Protein AF-0000000078315414 (afdb_homodimer)

pLDDT: mean 77.55, std 22.09, range [19.94, 96.12]

Solvent-accessible surface area (backbone atoms only — not comparable to full-atom values): 13544 Å² total; per-residue (Å²): 131,84,78,78,73,74,76,72,71,81,70,78,70,89,57,66,69,41,82,43,62,16,74,54,81,58,50,55,32,60,38,36,60,68,58,49,52,53,41,14,67,74,49,83,64,40,46,60,40,57,66,56,49,48,53,31,51,49,52,40,68,58,24,47,45,69,55,51,71,66,55,32,43,50,53,50,33,53,52,40,51,41,38,55,73,57,48,91,44,70,63,56,52,52,50,51,47,53,34,51,53,51,23,36,44,70,70,63,68,42,75,69,84,59,55,65,53,130,128,85,76,79,74,75,79,72,71,80,68,78,69,90,58,67,68,40,82,43,64,16,75,54,78,58,51,54,30,59,38,38,62,68,57,48,53,52,42,13,67,74,48,82,65,39,47,63,42,56,67,57,50,48,51,31,50,50,51,40,67,58,24,47,46,69,56,50,71,65,55,32,43,50,53,50,33,52,52,42,51,41,38,54,73,56,50,91,43,71,64,55,52,52,50,51,48,54,32,51,52,51,24,36,44,71,70,65,67,39,76,66,84,57,56,66,52,131

Structure (mmCIF, N/CA/C/O backbone):
data_AF-0000000078315414-model_v1
#
loop_
_entity.id
_entity.type
_entity.pdbx_description
1 polymer 'DUF1677 domain-containing protein'
#
loop_
_atom_site.group_PDB
_atom_site.id
_atom_site.type_symbol
_atom_site.label_atom_id
_atom_site.label_alt_id
_atom_site.label_comp_id
_atom_site.label_asym_id
_atom_site.label_entity_id
_atom_site.label_seq_id
_atom_site.pdbx_PDB_ins_code
_atom_site.Cartn_x
_atom_site.Cartn_y
_atom_site.Cartn_z
_atom_site.occupancy
_atom_site.B_iso_or_equiv
_atom_site.auth_seq_id
_atom_site.auth_comp_id
_atom_site.auth_asym_id
_atom_site.auth_atom_id
_atom_site.pdbx_PDB_model_num
ATOM 1 N N . MET A 1 1 ? -0.125 -9.812 39.75 1 21.02 1 MET A N 1
ATOM 2 C CA . MET A 1 1 ? -1.202 -8.891 39.406 1 21.02 1 MET A CA 1
ATOM 3 C C . MET A 1 1 ? -0.642 -7.582 38.844 1 21.02 1 MET A C 1
ATOM 5 O O . MET A 1 1 ? -0.929 -6.504 39.375 1 21.02 1 MET A O 1
ATOM 9 N N . THR A 1 2 ? 0.55 -7.672 38.312 1 25.2 2 THR A N 1
ATOM 10 C CA . THR A 1 2 ? 1.328 -6.5 37.938 1 25.2 2 THR A CA 1
ATOM 11 C C . THR A 1 2 ? 0.599 -5.695 36.875 1 25.2 2 THR A C 1
ATOM 13 O O . THR A 1 2 ? 0.122 -6.254 35.875 1 25.2 2 THR A O 1
ATOM 16 N N . ASP A 1 3 ? -0.078 -4.551 37.25 1 20.98 3 ASP A N 1
ATOM 17 C CA . ASP A 1 3 ? -0.943 -3.539 36.656 1 20.98 3 ASP A CA 1
ATOM 18 C C . ASP A 1 3 ? -0.261 -2.871 35.438 1 20.98 3 ASP A C 1
ATOM 20 O O . ASP A 1 3 ? 0.758 -2.195 35.625 1 20.98 3 ASP A O 1
ATOM 24 N N . THR A 1 4 ? 0.055 -3.502 34.438 1 23.25 4 THR A N 1
ATOM 25 C CA . THR A 1 4 ? 0.697 -2.98 33.219 1 23.25 4 THR A CA 1
ATOM 26 C C . THR A 1 4 ? -0.047 -1.753 32.688 1 23.25 4 THR A C 1
ATOM 28 O O . THR A 1 4 ? -1.213 -1.847 32.312 1 23.25 4 THR A O 1
ATOM 31 N N . THR A 1 5 ? 0.142 -0.568 33.25 1 21.06 5 THR A N 1
ATOM 32 C CA . THR A 1 5 ? -0.412 0.772 33.094 1 21.06 5 THR A CA 1
ATOM 33 C C . THR A 1 5 ? -0.298 1.235 31.641 1 21.06 5 THR A C 1
ATOM 35 O O . THR A 1 5 ? 0.791 1.228 31.062 1 21.06 5 THR A O 1
ATOM 38 N N . MET A 1 6 ? -1.126 0.894 30.781 1 23.45 6 MET A N 1
ATOM 39 C CA . MET A 1 6 ? -1.324 1.4 29.438 1 23.45 6 MET A CA 1
ATOM 40 C C . MET A 1 6 ? -1.186 2.92 29.391 1 23.45 6 MET A C 1
ATOM 42 O O . MET A 1 6 ? -1.915 3.631 30.094 1 23.45 6 MET A O 1
ATOM 46 N N . LYS A 1 7 ? 0.052 3.447 29.375 1 29.06 7 LYS A N 1
ATOM 47 C CA . LYS A 1 7 ? 0.255 4.887 29.5 1 29.06 7 LYS A CA 1
ATOM 48 C C . LYS A 1 7 ? -0.696 5.652 28.578 1 29.06 7 LYS A C 1
ATOM 50 O O . LYS A 1 7 ? -0.877 5.289 27.422 1 29.06 7 LYS A O 1
ATOM 55 N N . GLU A 1 8 ? -1.755 6.348 29.016 1 29.22 8 GLU A N 1
ATOM 56 C CA . GLU A 1 8 ? -2.691 7.309 28.438 1 29.22 8 GLU A CA 1
ATOM 57 C C . GLU A 1 8 ? -1.979 8.273 27.484 1 29.22 8 GLU A C 1
ATOM 59 O O . GLU A 1 8 ? -0.957 8.859 27.844 1 29.22 8 GLU A O 1
ATOM 64 N N . ALA A 1 9 ? -1.872 7.992 26.188 1 35.62 9 ALA A N 1
ATOM 65 C CA . ALA A 1 9 ? -1.275 9.016 25.328 1 35.62 9 ALA A CA 1
ATOM 66 C C . ALA A 1 9 ? -1.619 10.414 25.828 1 35.62 9 ALA A C 1
ATOM 68 O O . ALA A 1 9 ? -2.674 10.625 26.422 1 35.62 9 ALA A O 1
ATOM 69 N N . PRO A 1 10 ? -0.658 11.336 26.047 1 35.56 10 PRO A N 1
ATOM 70 C CA . PRO A 1 10 ? -0.978 12.648 26.625 1 35.56 10 PRO A CA 1
ATOM 71 C C . PRO A 1 10 ? -2.26 13.25 26.047 1 35.56 10 PRO A C 1
ATOM 73 O O . PRO A 1 10 ? -2.57 13.039 24.875 1 35.56 10 PRO A O 1
ATOM 76 N N . ALA A 1 11 ? -3.32 13.461 26.766 1 39.97 11 ALA A N 1
ATOM 77 C CA . ALA A 1 11 ? -4.555 14.211 26.562 1 39.97 11 ALA A CA 1
ATOM 78 C C . ALA A 1 11 ? -4.332 15.383 25.609 1 39.97 11 ALA A C 1
ATOM 80 O O . ALA A 1 11 ? -3.299 16.047 25.672 1 39.97 11 ALA A O 1
ATOM 81 N N . PRO A 1 12 ? -4.809 15.344 24.234 1 42.28 12 PRO A N 1
ATOM 82 C CA . PRO A 1 12 ? -4.691 16.625 23.531 1 42.28 12 PRO A CA 1
ATOM 83 C C . PRO A 1 12 ? -4.758 17.812 24.484 1 42.28 12 PRO A C 1
ATOM 85 O O . PRO A 1 12 ? -5.516 17.797 25.469 1 42.28 12 PRO A O 1
ATOM 88 N N . GLN A 1 13 ? -3.809 18.438 24.844 1 44.53 13 GLN A N 1
ATOM 89 C CA . GLN A 1 13 ? -3.961 19.75 25.469 1 44.53 13 GLN A CA 1
ATOM 90 C C . GLN A 1 13 ? -5.188 20.469 24.938 1 44.53 13 GLN A C 1
ATOM 92 O O . GLN A 1 13 ? -5.637 20.203 23.812 1 44.53 13 GLN A O 1
ATOM 97 N N . SER A 1 14 ? -6.188 20.922 25.734 1 52.69 14 SER A N 1
ATOM 98 C CA . SER A 1 14 ? -7.461 21.641 25.656 1 52.69 14 SER A CA 1
ATOM 99 C C . SER A 1 14 ? -7.465 22.656 24.531 1 52.69 14 SER A C 1
ATOM 101 O O . SER A 1 14 ? -8.25 23.609 24.547 1 52.69 14 SER A O 1
ATOM 103 N N . GLY A 1 15 ? -6.242 22.656 23.734 1 59.91 15 GLY A N 1
ATOM 104 C CA . GLY A 1 15 ? -6.305 23.812 22.859 1 59.91 15 GLY A CA 1
ATOM 105 C C . GLY A 1 15 ? -7.391 23.703 21.797 1 59.91 15 GLY A C 1
ATOM 106 O O . GLY A 1 15 ? -8.047 22.656 21.688 1 59.91 15 GLY A O 1
ATOM 107 N N . GLU A 1 16 ? -7.695 24.781 21.125 1 78.31 16 GLU A N 1
ATOM 108 C CA . GLU A 1 16 ? -8.672 24.953 20.062 1 78.31 16 GLU A CA 1
ATOM 109 C C . GLU A 1 16 ? -8.477 23.922 18.953 1 78.31 16 GLU A C 1
ATOM 111 O O . GLU A 1 16 ? -7.359 23.688 18.5 1 78.31 16 GLU A O 1
ATOM 116 N N . VAL A 1 17 ? -9.359 23.062 18.812 1 84.25 17 VAL A N 1
ATOM 117 C CA . VAL A 1 17 ? -9.352 22.016 17.781 1 84.25 17 VAL A CA 1
ATOM 118 C C . VAL A 1 17 ? -9.828 22.594 16.453 1 84.25 17 VAL A C 1
ATOM 120 O O . VAL A 1 17 ? -10.766 23.406 16.422 1 84.25 17 VAL A O 1
ATOM 123 N N . LYS A 1 18 ? -9 22.391 15.445 1 90.31 18 LYS A N 1
ATOM 124 C CA . LYS A 1 18 ? -9.344 22.797 14.078 1 90.31 18 LYS A CA 1
ATOM 125 C C . LYS A 1 18 ? -9.57 21.578 13.188 1 90.31 18 LYS A C 1
ATOM 127 O O . LYS A 1 18 ? -8.961 20.531 13.391 1 90.31 18 LYS A O 1
ATOM 132 N N . SER A 1 19 ? -10.562 21.797 12.273 1 91.69 19 SER A N 1
ATOM 133 C CA . SER A 1 19 ? -10.766 20.812 11.227 1 91.69 19 SER A CA 1
ATOM 134 C C . SER A 1 19 ? -9.891 21.094 10.008 1 91.69 19 SER A C 1
ATOM 136 O O . SER A 1 19 ? -10.023 22.141 9.375 1 91.69 19 SER A O 1
ATOM 138 N N . VAL A 1 20 ? -8.992 20.172 9.797 1 93.69 20 VAL A N 1
ATOM 139 C CA . VAL A 1 20 ? -8.039 20.438 8.727 1 93.69 20 VAL A CA 1
ATOM 140 C C . VAL A 1 20 ? -8.031 19.266 7.746 1 93.69 20 VAL A C 1
ATOM 142 O O . VAL A 1 20 ? -8.156 18.109 8.156 1 93.69 20 VAL A O 1
ATOM 145 N N . LYS A 1 21 ? -7.914 19.594 6.418 1 93.12 21 LYS A N 1
ATOM 146 C CA . LYS A 1 21 ? -7.902 18.609 5.344 1 93.12 21 LYS A CA 1
ATOM 147 C C . LYS A 1 21 ? -6.473 18.219 4.973 1 93.12 21 LYS A C 1
ATOM 149 O O . LYS A 1 21 ? -5.617 19.078 4.781 1 93.12 21 LYS A O 1
ATOM 154 N N . CYS A 1 22 ? -6.266 16.984 4.949 1 93.81 22 CYS A N 1
ATOM 155 C CA . CYS A 1 22 ? -4.957 16.453 4.582 1 93.81 22 CYS A CA 1
ATOM 156 C C . CYS A 1 22 ? -4.566 16.875 3.174 1 93.81 22 CYS A C 1
ATOM 158 O O . CYS A 1 22 ? -5.375 16.781 2.246 1 93.81 22 CYS A O 1
ATOM 160 N N . GLU A 1 23 ? -3.389 17.375 3.045 1 94.56 23 GLU A N 1
ATOM 161 C CA . GLU A 1 23 ? -2.93 17.844 1.743 1 94.56 23 GLU A CA 1
ATOM 162 C C . GLU A 1 23 ? -2.445 16.688 0.874 1 94.56 23 GLU A C 1
ATOM 164 O O . GLU A 1 23 ? -2.086 16.891 -0.288 1 94.56 23 GLU A O 1
ATOM 169 N N . CYS A 1 24 ? -2.531 15.438 1.319 1 92.12 24 CYS A N 1
ATOM 170 C CA . CYS A 1 24 ? -2.162 14.242 0.565 1 92.12 24 CYS A CA 1
ATOM 171 C C . CYS A 1 24 ? -3.396 13.438 0.182 1 92.12 24 CYS A C 1
ATOM 173 O O . CYS A 1 24 ? -3.727 13.32 -1 1 92.12 24 CYS A O 1
ATOM 175 N N . CYS A 1 25 ? -4.145 12.945 1.132 1 86.75 25 CYS A N 1
ATOM 176 C CA . CYS A 1 25 ? -5.234 12.023 0.847 1 86.75 25 CYS A CA 1
ATOM 177 C C . CYS A 1 25 ? -6.582 12.742 0.889 1 86.75 25 CYS A C 1
ATOM 179 O O . CYS A 1 25 ? -7.605 12.172 0.511 1 86.75 25 CYS A O 1
ATOM 181 N N . LYS A 1 26 ? -6.641 13.961 1.401 1 88.19 26 LYS A N 1
ATOM 182 C CA . LYS A 1 26 ? -7.805 14.844 1.393 1 88.19 26 LYS A CA 1
ATOM 183 C C . LYS A 1 26 ? -8.789 14.469 2.496 1 88.19 26 LYS A C 1
ATOM 185 O O . LYS A 1 26 ? -9.898 15.008 2.555 1 88.19 26 LYS A O 1
ATOM 190 N N . LEU A 1 27 ? -8.367 13.617 3.375 1 84.44 27 LEU A N 1
ATOM 191 C CA . LEU A 1 27 ? -9.188 13.336 4.543 1 84.44 27 LEU A CA 1
ATOM 192 C C . LEU A 1 27 ? -9.141 14.492 5.535 1 84.44 27 LEU A C 1
ATOM 194 O O . LEU A 1 27 ? -8.125 15.18 5.645 1 84.44 27 LEU A O 1
ATOM 198 N N . THR A 1 28 ? -10.227 14.625 6.266 1 87.19 28 THR A N 1
ATOM 199 C CA . THR A 1 28 ? -10.297 15.711 7.242 1 87.19 28 THR A CA 1
ATOM 200 C C . THR A 1 28 ? -10.094 15.18 8.656 1 87.19 28 THR A C 1
ATOM 202 O O . THR A 1 28 ? -10.617 14.117 9.008 1 87.19 28 THR A O 1
ATOM 205 N N . GLU A 1 29 ? -9.312 15.977 9.445 1 86.44 29 GLU A N 1
ATOM 206 C CA . GLU A 1 29 ? -9.062 15.625 10.844 1 86.44 29 GLU A CA 1
ATOM 207 C C . GLU A 1 29 ? -9.227 16.828 11.758 1 86.44 29 GLU A C 1
ATOM 209 O O . GLU A 1 29 ? -9.023 17.969 11.336 1 86.44 29 GLU A O 1
ATOM 214 N N . GLU A 1 30 ? -9.727 16.5 12.883 1 87.62 30 GLU A N 1
ATOM 215 C CA . GLU A 1 30 ? -9.766 17.516 13.938 1 87.62 30 GLU A CA 1
ATOM 216 C C . GLU A 1 30 ? -8.508 17.453 14.805 1 87.62 30 GLU A C 1
ATOM 218 O O . GLU A 1 30 ? -8.211 16.422 15.406 1 87.62 30 GLU A O 1
ATOM 223 N N . CYS A 1 31 ? -7.832 18.531 14.766 1 89.56 31 CYS A N 1
ATOM 224 C CA . CYS A 1 31 ? -6.566 18.516 15.492 1 89.56 31 CYS A CA 1
ATOM 225 C C . CYS A 1 31 ? -6.262 19.875 16.109 1 89.56 31 CYS A C 1
ATOM 227 O O . CYS A 1 31 ? -6.891 20.875 15.75 1 89.56 31 CYS A O 1
ATOM 229 N N . THR A 1 32 ? -5.418 19.875 17.125 1 92.12 32 THR A N 1
ATOM 230 C CA . THR A 1 32 ? -4.996 21.125 17.75 1 92.12 32 THR A CA 1
ATOM 231 C C . THR A 1 32 ? -4.074 21.906 16.828 1 92.12 32 THR A C 1
ATOM 233 O O . THR A 1 32 ? -3.432 21.344 15.945 1 92.12 32 THR A O 1
ATOM 236 N N . GLU A 1 33 ? -4.066 23.203 17.062 1 91 33 GLU A N 1
ATOM 237 C CA . GLU A 1 33 ? -3.191 24.062 16.281 1 91 33 GLU A CA 1
ATOM 238 C C . GLU A 1 33 ? -1.725 23.703 16.484 1 91 33 GLU A C 1
ATOM 240 O O . GLU A 1 33 ? -0.925 23.781 15.547 1 91 33 GLU A O 1
ATOM 245 N N . GLU A 1 34 ? -1.412 23.359 17.672 1 91.56 34 GLU A N 1
ATOM 246 C CA . GLU A 1 34 ? -0.037 22.969 17.984 1 91.56 34 GLU A CA 1
ATOM 247 C C . GLU A 1 34 ? 0.385 21.734 17.188 1 91.56 34 GLU A C 1
ATOM 249 O O . GLU A 1 34 ? 1.497 21.688 16.656 1 91.56 34 GLU A O 1
ATOM 254 N N . TYR A 1 35 ? -0.452 20.781 17.156 1 92.5 35 TYR A N 1
ATOM 255 C CA . TYR A 1 35 ? -0.161 19.562 16.406 1 92.5 35 TYR A CA 1
ATOM 256 C C . TYR A 1 35 ? 0.009 19.859 14.93 1 92.5 35 TYR A C 1
ATOM 258 O O . TYR A 1 35 ? 0.927 19.344 14.289 1 92.5 35 TYR A O 1
ATOM 266 N N . ILE A 1 36 ? -0.881 20.688 14.438 1 93.19 36 ILE A N 1
ATOM 267 C CA . ILE A 1 36 ? -0.826 21.062 13.031 1 93.19 36 ILE A CA 1
ATOM 268 C C . ILE A 1 36 ? 0.533 21.688 12.719 1 93.19 36 ILE A C 1
ATOM 270 O O . ILE A 1 36 ? 1.171 21.328 11.727 1 93.19 36 ILE A O 1
ATOM 274 N N . SER A 1 37 ? 0.933 22.609 13.523 1 94.12 37 SER A N 1
ATOM 275 C CA . SER A 1 37 ? 2.207 23.297 13.328 1 94.12 37 SER A CA 1
ATOM 276 C C . SER A 1 37 ? 3.369 22.297 13.336 1 94.12 37 SER A C 1
ATOM 278 O O . SER A 1 37 ? 4.289 22.406 12.523 1 94.12 37 SER A O 1
ATOM 280 N N . ARG A 1 38 ? 3.381 21.359 14.219 1 94.44 38 ARG A N 1
ATOM 281 C CA . ARG A 1 38 ? 4.445 20.359 14.32 1 94.44 38 ARG A CA 1
ATOM 282 C C . ARG A 1 38 ? 4.52 19.516 13.062 1 94.44 38 ARG A C 1
ATOM 284 O O . ARG A 1 38 ? 5.609 19.219 12.562 1 94.44 38 ARG A O 1
ATOM 291 N N . VAL A 1 39 ? 3.367 19.156 12.633 1 94.81 39 VAL A N 1
ATOM 292 C CA . VAL A 1 39 ? 3.318 18.312 11.445 1 94.81 39 VAL A CA 1
ATOM 293 C C . VAL A 1 39 ? 3.842 19.094 10.234 1 94.81 39 VAL A C 1
ATOM 295 O O . VAL A 1 39 ? 4.66 18.578 9.469 1 94.81 39 VAL A O 1
ATOM 298 N N . ARG A 1 40 ? 3.404 20.297 10.07 1 96.12 40 ARG A N 1
ATOM 299 C CA . ARG A 1 40 ? 3.857 21.109 8.945 1 96.12 40 ARG A CA 1
ATOM 300 C C . ARG A 1 40 ? 5.367 21.312 8.984 1 96.12 40 ARG A C 1
ATOM 302 O O . ARG A 1 40 ? 6.027 21.312 7.945 1 96.12 40 ARG A O 1
ATOM 309 N N . GLU A 1 41 ? 5.883 21.453 10.133 1 95.19 41 GLU A N 1
ATOM 310 C CA . GLU A 1 41 ? 7.324 21.609 10.289 1 95.19 41 GLU A CA 1
ATOM 311 C C . GLU A 1 41 ? 8.07 20.359 9.844 1 95.19 41 GLU A C 1
ATOM 313 O O . GLU A 1 41 ? 9.125 20.453 9.203 1 95.19 41 GLU A O 1
ATOM 318 N N . ARG A 1 42 ? 7.535 19.219 10.125 1 94.31 42 ARG A N 1
ATOM 319 C CA . ARG A 1 42 ? 8.211 17.953 9.891 1 94.31 42 ARG A CA 1
ATOM 320 C C . ARG A 1 42 ? 8.062 17.516 8.43 1 94.31 42 ARG A C 1
ATOM 322 O O . ARG A 1 42 ? 8.93 16.812 7.898 1 94.31 42 ARG A O 1
ATOM 329 N N . TYR A 1 43 ? 7.023 17.953 7.832 1 96.12 43 TYR A N 1
ATOM 330 C CA . TYR A 1 43 ? 6.715 17.453 6.5 1 96.12 43 TYR A CA 1
ATOM 331 C C . TYR A 1 43 ? 6.727 18.594 5.477 1 96.12 43 TYR A C 1
ATOM 333 O O . TYR A 1 43 ? 5.797 18.719 4.676 1 96.12 43 TYR A O 1
ATOM 341 N N . GLN A 1 44 ? 7.777 19.312 5.598 1 93.44 44 GLN A N 1
ATOM 342 C CA . GLN A 1 44 ? 8.133 20.328 4.605 1 93.44 44 GLN A CA 1
ATOM 343 C C . GLN A 1 44 ? 6.977 21.297 4.371 1 93.44 44 GLN A C 1
ATOM 345 O O . GLN A 1 44 ? 6.68 21.656 3.229 1 93.44 44 GLN A O 1
ATOM 350 N N . GLY A 1 45 ? 6.199 21.562 5.406 1 95.06 45 GLY A N 1
ATOM 351 C CA . GLY A 1 45 ? 5.164 22.578 5.328 1 95.06 45 GLY A CA 1
ATOM 352 C C . GLY A 1 45 ? 3.807 22.031 4.934 1 95.06 45 GLY A C 1
ATOM 353 O O . GLY A 1 45 ? 2.818 22.75 4.887 1 95.06 45 GLY A O 1
ATOM 354 N N . ARG A 1 46 ? 3.754 20.812 4.711 1 95.31 46 ARG A N 1
ATOM 355 C CA . ARG A 1 46 ? 2.496 20.188 4.316 1 95.31 46 ARG A CA 1
ATOM 356 C C . ARG A 1 46 ? 1.766 19.609 5.531 1 95.31 46 ARG A C 1
ATOM 358 O O . ARG A 1 46 ? 2.389 19.031 6.418 1 95.31 46 ARG A O 1
ATOM 365 N N . TRP A 1 47 ? 0.567 19.891 5.512 1 95.56 47 TRP A N 1
ATOM 366 C CA . TRP A 1 47 ? -0.274 19.25 6.516 1 95.56 47 TRP A CA 1
ATOM 367 C C . TRP A 1 47 ? -0.779 17.906 6.023 1 95.56 47 TRP A C 1
ATOM 369 O O . TRP A 1 47 ? -1.525 17.828 5.047 1 95.56 47 TRP A O 1
ATOM 379 N N . ILE A 1 48 ? -0.381 16.875 6.711 1 94.94 48 ILE A N 1
ATOM 380 C CA . ILE A 1 48 ? -0.858 15.531 6.367 1 94.94 48 ILE A CA 1
ATOM 381 C C . ILE A 1 48 ? -1.471 14.875 7.598 1 94.94 48 ILE A C 1
ATOM 383 O O . ILE A 1 48 ? -1.068 15.156 8.727 1 94.94 48 ILE A O 1
ATOM 387 N N . CYS A 1 49 ? -2.416 14.016 7.312 1 89.88 49 CYS A N 1
ATOM 388 C CA . CYS A 1 49 ? -3.145 13.391 8.414 1 89.88 49 CYS A CA 1
ATOM 389 C C . CYS A 1 49 ? -2.312 12.289 9.062 1 89.88 49 CYS A C 1
ATOM 391 O O . CYS A 1 49 ? -1.258 11.914 8.547 1 89.88 49 CYS A O 1
ATOM 393 N N . GLY A 1 50 ? -2.822 11.82 10.18 1 89.44 50 GLY A N 1
ATOM 394 C CA . GLY A 1 50 ? -2.135 10.773 10.922 1 89.44 50 GLY A CA 1
ATOM 395 C C . GLY A 1 50 ? -1.89 9.523 10.109 1 89.44 50 GLY A C 1
ATOM 396 O O . GLY A 1 50 ? -0.824 8.906 10.211 1 89.44 50 GLY A O 1
ATOM 397 N N . LEU A 1 51 ? -2.811 9.125 9.273 1 87.94 51 LEU A N 1
ATOM 398 C CA . LEU A 1 51 ? -2.678 7.93 8.445 1 87.94 51 LEU A CA 1
ATOM 399 C C . LEU A 1 51 ? -1.541 8.094 7.438 1 87.94 51 LEU A C 1
ATOM 401 O O . LEU A 1 51 ? -0.738 7.172 7.254 1 87.94 51 LEU A O 1
ATOM 405 N N . CYS A 1 52 ? -1.573 9.242 6.844 1 90.75 52 CYS A N 1
ATOM 406 C CA . CYS A 1 52 ? -0.501 9.492 5.887 1 90.75 52 CYS A CA 1
ATOM 407 C C . CYS A 1 52 ? 0.854 9.523 6.582 1 90.75 52 CYS A C 1
ATOM 409 O O . CYS A 1 52 ? 1.852 9.055 6.031 1 90.75 52 CYS A O 1
ATOM 411 N N . ILE A 1 53 ? 0.956 10.055 7.785 1 92.19 53 ILE A N 1
ATOM 412 C CA . ILE A 1 53 ? 2.197 10.086 8.555 1 92.19 53 ILE A CA 1
ATOM 413 C C . ILE A 1 53 ? 2.697 8.664 8.789 1 92.19 53 ILE A C 1
ATOM 415 O O . ILE A 1 53 ? 3.873 8.367 8.562 1 92.19 53 ILE A O 1
ATOM 419 N N . GLU A 1 54 ? 1.826 7.867 9.164 1 90.12 54 GLU A N 1
ATOM 420 C CA . GLU A 1 54 ? 2.199 6.484 9.445 1 90.12 54 GLU A CA 1
ATOM 421 C C . GLU A 1 54 ? 2.691 5.781 8.18 1 90.12 54 GLU A C 1
ATOM 423 O O . GLU A 1 54 ? 3.654 5.012 8.227 1 90.12 54 GLU A O 1
ATOM 428 N N . ALA A 1 55 ? 1.973 6.004 7.148 1 89.06 55 ALA A N 1
ATOM 429 C CA . ALA A 1 55 ? 2.385 5.414 5.879 1 89.06 55 ALA A CA 1
ATOM 430 C C . ALA A 1 55 ? 3.785 5.875 5.488 1 89.06 55 ALA A C 1
ATOM 432 O O . ALA A 1 55 ? 4.609 5.07 5.051 1 89.06 55 ALA A O 1
ATOM 433 N N . VAL A 1 56 ? 4.113 7.121 5.621 1 91.81 56 VAL A N 1
ATOM 434 C CA . VAL A 1 56 ? 5.41 7.695 5.277 1 91.81 56 VAL A CA 1
ATOM 435 C C . VAL A 1 56 ? 6.488 7.109 6.191 1 91.81 56 VAL A C 1
ATOM 437 O O . VAL A 1 56 ? 7.559 6.711 5.719 1 91.81 56 VAL A O 1
ATOM 440 N N . LYS A 1 57 ? 6.191 7.043 7.461 1 89.94 57 LYS A N 1
ATOM 441 C CA . LYS A 1 57 ? 7.141 6.461 8.406 1 89.94 57 LYS A CA 1
ATOM 442 C C . LYS A 1 57 ? 7.461 5.016 8.031 1 89.94 57 LYS A C 1
ATOM 444 O O . LYS A 1 57 ? 8.617 4.59 8.117 1 89.94 57 LYS A O 1
ATOM 449 N N . ASP A 1 58 ? 6.438 4.289 7.777 1 86.5 58 ASP A N 1
ATOM 450 C CA . ASP A 1 58 ? 6.613 2.889 7.398 1 86.5 58 ASP A CA 1
ATOM 451 C C . ASP A 1 58 ? 7.516 2.762 6.176 1 86.5 58 ASP A C 1
ATOM 453 O O . ASP A 1 58 ? 8.398 1.903 6.133 1 86.5 58 ASP A O 1
ATOM 457 N N . GLU A 1 59 ? 7.23 3.615 5.164 1 88.38 59 GLU A N 1
ATOM 458 C CA . GLU A 1 59 ? 8.039 3.611 3.947 1 88.38 59 GLU A CA 1
ATOM 459 C C . GLU A 1 59 ? 9.508 3.885 4.262 1 88.38 59 GLU A C 1
ATOM 461 O O . GLU A 1 59 ? 10.398 3.213 3.732 1 88.38 59 GLU A O 1
ATOM 466 N N . ILE A 1 60 ? 9.711 4.793 5.027 1 90.69 60 ILE A N 1
ATOM 467 C CA . ILE A 1 60 ? 11.078 5.133 5.414 1 90.69 60 ILE A CA 1
ATOM 468 C C . ILE A 1 60 ? 11.711 3.961 6.156 1 90.69 60 ILE A C 1
ATOM 470 O O . ILE A 1 60 ? 12.867 3.604 5.895 1 90.69 60 ILE A O 1
ATOM 474 N N . GLY A 1 61 ? 10.984 3.406 7.137 1 88.81 61 GLY A N 1
ATOM 475 C CA . GLY A 1 61 ? 11.484 2.289 7.918 1 88.81 61 GLY A CA 1
ATOM 476 C C . GLY A 1 61 ? 11.883 1.096 7.07 1 88.81 61 GLY A C 1
ATOM 477 O O . GLY A 1 61 ? 12.82 0.371 7.402 1 88.81 61 GLY A O 1
ATOM 478 N N . ARG A 1 62 ? 11.18 0.877 6.043 1 84.69 62 ARG A N 1
ATOM 479 C CA . ARG A 1 62 ? 11.414 -0.276 5.18 1 84.69 62 ARG A CA 1
ATOM 480 C C . ARG A 1 62 ? 12.539 0.006 4.184 1 84.69 62 ARG A C 1
ATOM 482 O O . ARG A 1 62 ? 13 -0.901 3.49 1 84.69 62 ARG A O 1
ATOM 489 N N . SER A 1 63 ? 12.969 1.219 4.188 1 86.94 63 SER A N 1
ATOM 490 C CA . SER A 1 63 ? 13.992 1.594 3.215 1 86.94 63 SER A CA 1
ATOM 491 C C . SER A 1 63 ? 15.391 1.401 3.783 1 86.94 63 SER A C 1
ATOM 493 O O . SER A 1 63 ? 15.555 1.15 4.977 1 86.94 63 SER A O 1
ATOM 495 N N . GLY A 1 64 ? 16.453 1.348 2.867 1 90.5 64 GLY A N 1
ATOM 496 C CA . GLY A 1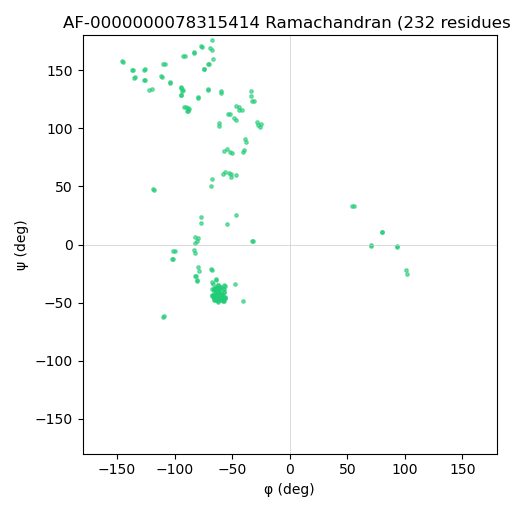 64 ? 17.844 1.356 3.279 1 90.5 64 GLY A CA 1
ATOM 497 C C . GLY A 1 64 ? 18.484 -0.021 3.262 1 90.5 64 GLY A C 1
ATOM 498 O O . GLY A 1 64 ? 19.688 -0.154 3.455 1 90.5 64 GLY A O 1
ATOM 499 N N . ARG A 1 65 ? 17.688 -1.019 3.326 1 90.31 65 ARG A N 1
ATOM 500 C CA . ARG A 1 65 ? 18.188 -2.383 3.207 1 90.31 65 ARG A CA 1
ATOM 501 C C . ARG A 1 65 ? 17.516 -3.119 2.057 1 90.31 65 ARG A C 1
ATOM 503 O O . ARG A 1 65 ? 16.281 -3.137 1.961 1 90.31 65 ARG A O 1
ATOM 510 N N . ARG A 1 66 ? 18.312 -3.756 1.282 1 91.44 66 ARG A N 1
ATOM 511 C CA . ARG A 1 66 ? 17.75 -4.57 0.211 1 91.44 66 ARG A CA 1
ATOM 512 C C . ARG A 1 66 ? 17.062 -5.809 0.771 1 91.44 66 ARG A C 1
ATOM 514 O O . ARG A 1 66 ? 17.594 -6.484 1.648 1 91.44 66 ARG A O 1
ATOM 521 N N . ILE A 1 67 ? 15.898 -6.074 0.298 1 93.12 67 ILE A N 1
ATOM 522 C CA . ILE A 1 67 ? 15.18 -7.242 0.799 1 93.12 67 ILE A CA 1
ATOM 523 C C . ILE A 1 67 ? 15.117 -8.312 -0.284 1 93.12 67 ILE A C 1
ATOM 525 O O . ILE A 1 67 ? 15.211 -8.008 -1.476 1 93.12 67 ILE A O 1
ATOM 529 N N . THR A 1 68 ? 14.969 -9.516 0.205 1 93.81 68 THR A N 1
ATOM 530 C CA . THR A 1 68 ? 14.828 -10.656 -0.7 1 93.81 68 THR A CA 1
ATOM 531 C C . THR A 1 68 ? 13.383 -10.797 -1.165 1 93.81 68 THR A C 1
ATOM 533 O O . THR A 1 68 ? 12.484 -10.148 -0.617 1 93.81 68 THR A O 1
ATOM 536 N N . THR A 1 69 ? 13.195 -11.57 -2.199 1 95 69 THR A N 1
ATOM 537 C CA . THR A 1 69 ? 11.859 -11.859 -2.697 1 95 69 THR A CA 1
ATOM 538 C C . THR A 1 69 ? 10.992 -12.477 -1.6 1 95 69 THR A C 1
ATOM 540 O O . THR A 1 69 ? 9.82 -12.125 -1.452 1 95 69 THR A O 1
ATOM 543 N N . GLU A 1 70 ? 11.617 -13.344 -0.858 1 94.44 70 GLU A N 1
ATOM 544 C CA . GLU A 1 70 ? 10.898 -14.023 0.215 1 94.44 70 GLU A CA 1
ATOM 545 C C . GLU A 1 70 ? 10.453 -13.031 1.29 1 94.44 70 GLU A C 1
ATOM 547 O O . GLU A 1 70 ? 9.312 -13.086 1.751 1 94.44 70 GLU A O 1
ATOM 552 N N . GLU A 1 71 ? 11.352 -12.195 1.681 1 93.88 71 GLU A N 1
ATOM 553 C CA . GLU A 1 71 ? 11.008 -11.188 2.674 1 93.88 71 GLU A CA 1
ATOM 554 C C . GLU A 1 71 ? 9.906 -10.266 2.162 1 93.88 71 GLU A C 1
ATOM 556 O O . GLU A 1 71 ? 8.961 -9.945 2.895 1 93.88 71 GLU A O 1
ATOM 561 N N . ALA A 1 72 ? 10.062 -9.852 0.951 1 94.19 72 ALA A N 1
ATOM 562 C CA . ALA A 1 72 ? 9.055 -8.992 0.35 1 94.19 72 ALA A CA 1
ATOM 563 C C . ALA A 1 72 ? 7.695 -9.688 0.301 1 94.19 72 ALA A C 1
ATOM 565 O O . ALA A 1 72 ? 6.668 -9.086 0.622 1 94.19 72 ALA A O 1
ATOM 566 N N . LEU A 1 73 ? 7.652 -10.93 -0.102 1 95.19 73 LEU A N 1
ATOM 567 C CA . LEU A 1 73 ? 6.426 -11.711 -0.172 1 95.19 73 LEU A CA 1
ATOM 568 C C . LEU A 1 73 ? 5.785 -11.844 1.205 1 95.19 73 LEU A C 1
ATOM 570 O O . LEU A 1 73 ? 4.574 -11.656 1.352 1 95.19 73 LEU A O 1
ATOM 574 N N . ASN A 1 74 ? 6.625 -12.164 2.211 1 94.12 74 ASN A N 1
ATOM 575 C CA . ASN A 1 74 ? 6.109 -12.32 3.568 1 94.12 74 ASN A CA 1
ATOM 576 C C . ASN A 1 74 ? 5.504 -11.016 4.09 1 94.12 74 ASN A C 1
ATOM 578 O O . ASN A 1 74 ? 4.453 -11.031 4.73 1 94.12 74 ASN A O 1
ATOM 582 N N . ARG A 1 75 ? 6.164 -9.93 3.85 1 89.06 75 AR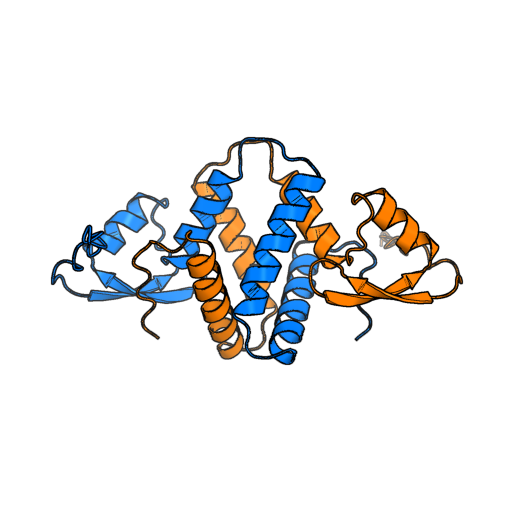G A N 1
ATOM 583 C CA . ARG A 1 75 ? 5.625 -8.633 4.246 1 89.06 75 ARG A CA 1
ATOM 584 C C . ARG A 1 75 ? 4.273 -8.375 3.586 1 89.06 75 ARG A C 1
ATOM 586 O O . ARG A 1 75 ? 3.332 -7.926 4.238 1 89.06 75 ARG A O 1
ATOM 593 N N . HIS A 1 76 ? 4.199 -8.664 2.34 1 90.75 76 HIS A N 1
ATOM 594 C CA . HIS A 1 76 ? 2.975 -8.453 1.574 1 90.75 76 HIS A CA 1
ATOM 595 C C . HIS A 1 76 ? 1.851 -9.352 2.076 1 90.75 76 HIS A C 1
ATOM 597 O O . HIS A 1 76 ? 0.721 -8.898 2.262 1 90.75 76 HIS A O 1
ATOM 603 N N . CYS A 1 77 ? 2.123 -10.562 2.256 1 92.25 77 CYS A N 1
ATOM 604 C CA . CYS A 1 77 ? 1.119 -11.5 2.74 1 92.25 77 CYS A CA 1
ATOM 605 C C . CYS A 1 77 ? 0.617 -11.102 4.121 1 92.25 77 CYS A C 1
ATOM 607 O O . CYS A 1 77 ? -0.584 -11.164 4.395 1 92.25 77 CYS A O 1
ATOM 609 N N . SER A 1 78 ? 1.545 -10.75 4.984 1 88.88 78 SER A N 1
ATOM 610 C CA . SER A 1 78 ? 1.146 -10.32 6.32 1 88.88 78 SER A CA 1
ATOM 611 C C . SER A 1 78 ? 0.218 -9.109 6.258 1 88.88 78 SER A C 1
ATOM 613 O O . SER A 1 78 ? -0.783 -9.055 6.977 1 88.88 78 SER A O 1
ATOM 615 N N . PHE A 1 79 ? 0.558 -8.156 5.48 1 85.75 79 PHE A N 1
ATOM 616 C CA . PHE A 1 79 ? -0.287 -6.98 5.301 1 85.75 79 PHE A CA 1
ATOM 617 C C . PHE A 1 79 ? -1.681 -7.383 4.832 1 85.75 79 PHE A C 1
ATOM 619 O O . PHE A 1 79 ? -2.682 -6.879 5.344 1 85.75 79 PHE A O 1
ATOM 626 N N . TYR A 1 80 ? -1.77 -8.289 3.836 1 86.94 80 TYR A N 1
ATOM 627 C CA . TYR A 1 80 ? -3.053 -8.719 3.295 1 86.94 80 TYR A CA 1
ATOM 628 C C . TYR A 1 80 ? -3.875 -9.445 4.352 1 86.94 80 TYR A C 1
ATOM 630 O O . TYR A 1 80 ? -5.094 -9.273 4.422 1 86.94 80 TYR A O 1
ATOM 638 N N . GLU A 1 81 ? -3.201 -10.273 5.047 1 88.25 81 GLU A N 1
ATOM 639 C CA . GLU A 1 81 ? -3.916 -11.008 6.09 1 88.25 81 GLU A CA 1
ATOM 640 C C . GLU A 1 81 ? -4.555 -10.047 7.094 1 88.25 81 GLU A C 1
ATOM 642 O O . GLU A 1 81 ? -5.719 -10.219 7.469 1 88.25 81 GLU A O 1
ATOM 647 N N . GLU A 1 82 ? -3.818 -9.078 7.504 1 84.62 82 GLU A N 1
ATOM 648 C CA . GLU A 1 82 ? -4.352 -8.078 8.43 1 84.62 82 GLU A CA 1
ATOM 649 C C . GLU A 1 82 ? -5.492 -7.293 7.789 1 84.62 82 GLU A C 1
ATOM 651 O O . GLU A 1 82 ? -6.52 -7.051 8.43 1 84.62 82 GLU A O 1
ATOM 656 N N . PHE A 1 83 ? -5.375 -6.941 6.602 1 85.19 83 PHE A N 1
ATOM 657 C CA . PHE A 1 83 ? -6.398 -6.211 5.859 1 85.19 83 PHE A CA 1
ATOM 658 C C . PHE A 1 83 ? -7.672 -7.035 5.75 1 85.19 83 PHE A C 1
ATOM 660 O O . PHE A 1 83 ? -8.766 -6.535 6.012 1 85.19 83 PHE A O 1
ATOM 667 N N . ARG A 1 84 ? -7.48 -8.219 5.348 1 85.81 84 ARG A N 1
ATOM 668 C CA . ARG A 1 84 ? -8.641 -9.094 5.172 1 85.81 84 ARG A CA 1
ATOM 669 C C . ARG A 1 84 ? -9.367 -9.312 6.492 1 85.81 84 ARG A C 1
ATOM 671 O O . ARG A 1 84 ? -10.594 -9.391 6.523 1 85.81 84 ARG A O 1
ATOM 678 N N . SER A 1 85 ? -8.711 -9.359 7.492 1 86.25 85 SER A N 1
ATOM 679 C CA . SER A 1 85 ? -9.312 -9.617 8.797 1 86.25 85 SER A CA 1
ATOM 680 C C . SER A 1 85 ? -10.188 -8.453 9.242 1 86.25 85 SER A C 1
ATOM 682 O O . SER A 1 85 ? -11.078 -8.617 10.078 1 86.25 85 SER A O 1
ATOM 684 N N . CYS A 1 86 ? -9.969 -7.312 8.695 1 83.31 86 CYS A N 1
ATOM 685 C CA . CYS A 1 86 ? -10.727 -6.129 9.094 1 83.31 86 CYS A CA 1
ATOM 686 C C . CYS A 1 86 ? -11.828 -5.824 8.086 1 83.31 86 CYS A C 1
ATOM 688 O O . CYS A 1 86 ? -12.617 -4.895 8.281 1 83.31 86 CYS A O 1
ATOM 690 N N . THR A 1 87 ? -11.867 -6.547 7.004 1 85.69 87 THR A N 1
ATOM 691 C CA . THR A 1 87 ? -12.836 -6.266 5.949 1 85.69 87 THR A CA 1
ATOM 692 C C . THR A 1 87 ? -14.102 -7.098 6.145 1 85.69 87 THR A C 1
ATOM 694 O O . THR A 1 87 ? -14.031 -8.328 6.234 1 85.69 87 THR A O 1
ATOM 697 N N . PRO A 1 88 ? -15.188 -6.453 6.039 1 77.31 88 PRO A N 1
ATOM 698 C CA . PRO A 1 88 ? -16.453 -7.109 6.406 1 77.31 88 PRO A CA 1
ATOM 699 C C . PRO A 1 88 ? -16.984 -8.008 5.301 1 77.31 88 PRO A C 1
ATOM 701 O O . PRO A 1 88 ? -17.766 -8.922 5.574 1 77.31 88 PRO A O 1
ATOM 704 N N . THR A 1 89 ? -16.703 -7.629 4.051 1 84.19 89 THR A N 1
ATOM 705 C CA . THR A 1 89 ? -17.344 -8.398 2.988 1 84.19 89 THR A CA 1
ATOM 706 C C . THR A 1 89 ? -16.344 -8.711 1.872 1 84.19 89 THR A C 1
ATOM 708 O O . THR A 1 89 ? -15.461 -7.902 1.577 1 84.19 89 THR A O 1
ATOM 711 N N . GLU A 1 90 ? -16.641 -9.828 1.293 1 83.69 90 GLU A N 1
ATOM 712 C CA . GLU A 1 90 ? -15.867 -10.242 0.126 1 83.69 90 GLU A CA 1
ATOM 713 C C . GLU A 1 90 ? -16.062 -9.266 -1.032 1 83.69 90 GLU A C 1
ATOM 715 O O . GLU A 1 90 ? -15.133 -9.031 -1.816 1 83.69 90 GLU A O 1
ATOM 720 N N . GLU A 1 91 ? -17.188 -8.695 -1.058 1 85.69 91 GLU A N 1
ATOM 721 C CA . GLU A 1 91 ? -17.469 -7.723 -2.107 1 85.69 91 GLU A CA 1
ATOM 722 C C . GLU A 1 91 ? -16.578 -6.492 -1.984 1 85.69 91 GLU A C 1
ATOM 724 O O . GLU A 1 91 ? -16.109 -5.961 -2.99 1 85.69 91 GLU A O 1
ATOM 729 N N . LEU A 1 92 ? -16.375 -6.121 -0.797 1 87.81 92 LEU A N 1
ATOM 730 C CA . LEU A 1 92 ? -15.516 -4.965 -0.588 1 87.81 92 LEU A CA 1
ATOM 731 C C . LEU A 1 92 ? -14.078 -5.281 -0.99 1 87.81 92 LEU A C 1
ATOM 733 O O . LEU A 1 92 ? -13.406 -4.457 -1.612 1 87.81 92 LEU A O 1
ATOM 737 N N . ILE A 1 93 ? -13.695 -6.41 -0.717 1 85.56 93 ILE A N 1
ATOM 738 C CA . ILE A 1 93 ? -12.344 -6.84 -1.08 1 85.56 93 ILE A CA 1
ATOM 739 C C . ILE A 1 93 ? -12.195 -6.824 -2.6 1 85.56 93 ILE A C 1
ATOM 741 O O . ILE A 1 93 ? -11.195 -6.316 -3.123 1 85.56 93 ILE A O 1
ATOM 745 N N . SER A 1 94 ? -13.219 -7.352 -3.195 1 84.12 94 SER A N 1
ATOM 746 C CA . SER A 1 94 ? -13.203 -7.383 -4.652 1 84.12 94 SER A CA 1
ATOM 747 C C . SER A 1 94 ? -13.156 -5.977 -5.238 1 84.12 94 SER A C 1
ATOM 749 O O . SER A 1 94 ? -12.438 -5.719 -6.203 1 84.12 94 SER A O 1
ATOM 751 N N . THR A 1 95 ? -13.891 -5.078 -4.652 1 87.69 95 THR A N 1
ATOM 752 C CA . THR A 1 95 ? -13.914 -3.697 -5.125 1 87.69 95 THR A CA 1
ATOM 753 C C . THR A 1 95 ? -12.555 -3.037 -4.922 1 87.69 95 THR A C 1
ATOM 755 O O . THR A 1 95 ? -12.039 -2.381 -5.832 1 87.69 95 THR A O 1
ATOM 758 N N . VAL A 1 96 ? -11.984 -3.201 -3.846 1 84.88 96 VAL A N 1
ATOM 759 C CA . VAL A 1 96 ? -10.688 -2.607 -3.541 1 84.88 96 VAL A CA 1
ATOM 760 C C . VAL A 1 96 ? -9.625 -3.178 -4.477 1 84.88 96 VAL A C 1
ATOM 762 O O . VAL A 1 96 ? -8.773 -2.439 -4.988 1 84.88 96 VAL A O 1
ATOM 765 N N . LYS A 1 97 ? -9.734 -4.438 -4.742 1 82.06 97 LYS A N 1
ATOM 766 C CA . LYS A 1 97 ? -8.828 -5.078 -5.688 1 82.06 97 LYS A CA 1
ATOM 767 C C . LYS A 1 97 ? -8.891 -4.406 -7.055 1 82.06 97 LYS A C 1
ATOM 769 O O . LYS A 1 97 ? -7.852 -4.098 -7.645 1 82.06 97 LYS A O 1
ATOM 774 N N . GLU A 1 98 ? -10.055 -4.199 -7.52 1 85 98 GLU A N 1
ATOM 775 C CA . GLU A 1 98 ? -10.227 -3.568 -8.828 1 85 98 GLU A CA 1
ATOM 776 C C . GLU A 1 98 ? -9.625 -2.164 -8.844 1 85 98 GLU A C 1
ATOM 778 O O . GLU A 1 98 ? -9.008 -1.762 -9.836 1 85 98 GLU A O 1
ATOM 783 N N . LEU A 1 99 ? -9.805 -1.54 -7.758 1 86.31 99 LEU A N 1
ATOM 784 C CA . LEU A 1 99 ? -9.266 -0.19 -7.668 1 86.31 99 LEU A CA 1
ATOM 785 C C . LEU A 1 99 ? -7.738 -0.217 -7.684 1 86.31 99 LEU A C 1
ATOM 787 O O . LEU A 1 99 ? -7.105 0.586 -8.367 1 86.31 99 LEU A O 1
ATOM 791 N N . LEU A 1 100 ? -7.164 -1.11 -6.938 1 83.12 100 LEU A N 1
ATOM 792 C CA . LEU A 1 100 ? -5.711 -1.238 -6.887 1 83.12 100 LEU A CA 1
ATOM 793 C C . LEU A 1 100 ? -5.152 -1.621 -8.258 1 83.12 100 LEU A C 1
ATOM 795 O O . LEU A 1 100 ? -4.141 -1.069 -8.695 1 83.12 100 LEU A O 1
ATOM 799 N N . LEU A 1 101 ? -5.82 -2.506 -8.977 1 81.62 101 LEU A N 1
ATOM 800 C CA . LEU A 1 101 ? -5.41 -2.922 -10.312 1 81.62 101 LEU A CA 1
ATOM 801 C C . LEU A 1 101 ? -5.406 -1.738 -11.273 1 81.62 101 LEU A C 1
ATOM 803 O O . LEU A 1 101 ? -4.449 -1.55 -12.023 1 81.62 101 LEU A O 1
ATOM 807 N N . ARG A 1 102 ? -6.383 -1.005 -11.164 1 82.19 102 ARG A N 1
ATOM 808 C CA . ARG A 1 102 ? -6.473 0.169 -12.031 1 82.19 102 ARG A CA 1
ATOM 809 C C . ARG A 1 102 ? -5.387 1.185 -11.688 1 82.19 102 ARG A C 1
ATOM 811 O O . ARG A 1 102 ? -4.77 1.764 -12.586 1 82.19 102 ARG A O 1
ATOM 818 N N . SER A 1 103 ? -5.172 1.418 -10.43 1 78.5 103 SER A N 1
ATOM 819 C CA . SER A 1 103 ? -4.148 2.367 -10.008 1 78.5 103 SER A CA 1
ATOM 820 C C . SER A 1 103 ? -2.76 1.923 -10.453 1 78.5 103 SER A C 1
ATOM 822 O O . SER A 1 103 ? -1.932 2.75 -10.844 1 78.5 103 SER A O 1
ATOM 824 N N . LEU A 1 104 ? -2.465 0.657 -10.344 1 75.56 104 LEU A N 1
ATOM 825 C CA . LEU A 1 104 ? -1.171 0.127 -10.758 1 75.56 104 LEU A CA 1
ATOM 826 C C . LEU A 1 104 ? -0.982 0.271 -12.266 1 75.56 104 LEU A C 1
ATOM 828 O O . LEU A 1 104 ? 0.124 0.552 -12.734 1 75.56 104 LEU A O 1
ATOM 832 N N . ASP A 1 105 ? -2.031 0.073 -12.977 1 75.12 105 ASP A N 1
ATOM 833 C CA . ASP A 1 105 ? -1.987 0.268 -14.422 1 75.12 105 ASP A CA 1
ATOM 834 C C . ASP A 1 105 ? -1.669 1.721 -14.773 1 75.12 105 ASP A C 1
ATOM 836 O O . ASP A 1 105 ? -0.893 1.988 -15.695 1 75.12 105 ASP A O 1
ATOM 840 N N . LEU A 1 106 ? -2.268 2.518 -14.016 1 72.44 106 LEU A N 1
ATOM 841 C CA . LEU A 1 106 ? -2.074 3.945 -14.25 1 72.44 106 LEU A CA 1
ATOM 842 C C . LEU A 1 106 ? -0.638 4.355 -13.945 1 72.44 106 LEU A C 1
ATOM 844 O O . LEU A 1 106 ? -0.098 5.262 -14.586 1 72.44 106 LEU A O 1
ATOM 848 N N . SER A 1 107 ? -0.063 3.717 -12.961 1 70.12 107 SER A N 1
ATOM 849 C CA . SER A 1 107 ? 1.301 4.066 -12.578 1 70.12 107 SER A CA 1
ATOM 850 C C . SER A 1 107 ? 2.32 3.424 -13.508 1 70.12 107 SER A C 1
ATOM 852 O O . SER A 1 107 ? 3.52 3.689 -13.406 1 70.12 107 SER A O 1
ATOM 854 N N . GLY A 1 108 ? 1.79 2.758 -14.578 1 62.19 108 GLY A N 1
ATOM 855 C CA . GLY A 1 108 ? 2.674 2.082 -15.516 1 62.19 108 GLY A CA 1
ATOM 856 C C . GLY A 1 108 ? 3.328 0.845 -14.93 1 62.19 108 GLY A C 1
ATOM 857 O O . GLY A 1 108 ? 4.184 0.229 -15.57 1 62.19 108 GLY A O 1
ATOM 858 N N . ARG A 1 109 ? 3.057 0.6 -13.828 1 57.31 109 ARG A N 1
ATOM 859 C CA . ARG A 1 109 ? 3.684 -0.553 -13.188 1 57.31 109 ARG A CA 1
ATOM 860 C C . ARG A 1 109 ? 3.012 -1.852 -13.625 1 57.31 109 ARG A C 1
ATOM 862 O O . ARG A 1 109 ? 3.529 -2.941 -13.367 1 57.31 109 ARG A O 1
ATOM 869 N N . SER A 1 110 ? 1.699 -1.806 -14.117 1 51.97 110 SER A N 1
ATOM 870 C CA . SER A 1 110 ? 0.904 -2.99 -14.43 1 51.97 110 SER A CA 1
ATOM 871 C C . SER A 1 110 ? 1.327 -3.609 -15.758 1 51.97 110 SER A C 1
ATOM 873 O O . SER A 1 110 ? 0.481 -4.004 -16.562 1 51.97 110 SER A O 1
ATOM 875 N N . GLN A 1 111 ? 2.383 -3.475 -16.25 1 40.31 111 GLN A N 1
ATOM 876 C CA . GLN A 1 111 ? 2.422 -4.141 -17.547 1 40.31 111 GLN A CA 1
ATOM 877 C C . GLN A 1 111 ? 1.697 -5.48 -17.5 1 40.31 111 GLN A C 1
ATOM 879 O O . GLN A 1 111 ? 1.401 -6.07 -18.547 1 40.31 111 GLN A O 1
ATOM 884 N N . SER A 1 112 ? 2.012 -6.289 -16.5 1 41.59 112 SER A N 1
ATOM 885 C CA . SER A 1 112 ? 1.834 -7.703 -16.812 1 41.59 112 SER A CA 1
ATOM 886 C C . SER A 1 112 ? 0.359 -8.047 -16.984 1 41.59 112 SER A C 1
ATOM 888 O O . SER A 1 112 ? -0.517 -7.297 -16.562 1 41.59 112 SER A O 1
ATOM 890 N N . TYR A 1 113 ? 0.113 -9.414 -17.391 1 41.19 113 TYR A N 1
ATOM 891 C CA . TYR A 1 113 ? -0.788 -10.484 -17.812 1 41.19 113 TYR A CA 1
ATOM 892 C C . TYR A 1 113 ? -1.923 -10.656 -16.797 1 41.19 113 TYR A C 1
ATOM 894 O O . TYR A 1 113 ? -2.594 -11.695 -16.797 1 41.19 113 TYR A O 1
ATOM 902 N N . PHE A 1 114 ? -2.158 -9.719 -15.977 1 47.25 114 PHE A N 1
ATOM 903 C CA . PHE A 1 114 ? -3.094 -10.078 -14.922 1 47.25 114 PHE A CA 1
ATOM 904 C C . PHE A 1 114 ? -4.496 -10.281 -15.484 1 47.25 114 PHE A C 1
ATOM 906 O O . PHE A 1 114 ? -5.184 -9.312 -15.812 1 47.25 114 PHE A O 1
ATOM 913 N N . ASN A 1 115 ? -4.711 -11.023 -16.469 1 40.66 115 ASN A N 1
ATOM 914 C CA . ASN A 1 115 ? -6.098 -11.367 -16.781 1 40.66 115 ASN A CA 1
ATOM 915 C C . ASN A 1 115 ? -6.855 -11.797 -15.523 1 40.66 115 ASN A C 1
ATOM 917 O O . ASN A 1 115 ? -6.652 -12.906 -15.023 1 40.66 115 ASN A O 1
ATOM 921 N N . PHE A 1 116 ? -6.984 -11.008 -14.531 1 42.28 116 PHE A N 1
ATOM 922 C CA . PHE A 1 116 ? -7.84 -11.32 -13.391 1 42.28 116 PHE A CA 1
ATOM 923 C C . PHE A 1 116 ? -9.234 -11.719 -13.859 1 42.28 116 PHE A C 1
ATOM 925 O O . PHE A 1 116 ? -10 -10.875 -14.336 1 42.28 116 PHE A O 1
ATOM 932 N N . ARG A 1 117 ? -9.438 -12.742 -14.688 1 35.12 117 ARG A N 1
ATOM 933 C CA . ARG A 1 117 ? -10.836 -13.094 -14.906 1 35.12 117 ARG A CA 1
ATOM 934 C C . ARG A 1 117 ? -11.609 -13.109 -13.594 1 35.12 117 ARG A C 1
ATOM 936 O O . ARG A 1 117 ? -11.156 -13.703 -12.617 1 35.12 117 ARG A O 1
ATOM 943 N N . ALA A 1 118 ? -12.727 -12.219 -13.336 1 31.77 118 ALA A N 1
ATOM 944 C CA . ALA A 1 118 ? -13.867 -12.383 -12.445 1 31.77 118 ALA A CA 1
ATOM 945 C C . ALA A 1 118 ? -14.312 -13.844 -12.391 1 31.77 118 ALA A C 1
ATOM 947 O O . ALA A 1 118 ? -14.227 -14.562 -13.391 1 31.77 118 ALA A O 1
ATOM 948 N N . MET B 1 1 ? 4.02 9.859 -38.688 1 20.11 1 MET B N 1
ATOM 949 C CA . MET B 1 1 ? 2.984 8.836 -38.562 1 20.11 1 MET B CA 1
ATOM 950 C C . MET B 1 1 ? 3.545 7.57 -37.906 1 20.11 1 MET B C 1
ATOM 952 O O . MET B 1 1 ? 3.012 6.477 -38.125 1 20.11 1 MET B O 1
ATOM 956 N N . THR B 1 2 ? 4.617 7.746 -37.219 1 24.44 2 THR B N 1
ATOM 957 C CA . THR B 1 2 ? 5.434 6.629 -36.75 1 24.44 2 THR B CA 1
ATOM 958 C C . THR B 1 2 ? 4.633 5.727 -35.812 1 24.44 2 THR B C 1
ATOM 960 O O . THR B 1 2 ? 3.918 6.211 -34.938 1 24.44 2 THR B O 1
ATOM 963 N N . ASP B 1 3 ? 4.176 4.5 -36.312 1 19.94 3 ASP B N 1
ATOM 964 C CA . ASP B 1 3 ? 3.322 3.389 -35.906 1 19.94 3 ASP B CA 1
ATOM 965 C C . ASP B 1 3 ? 3.816 2.758 -34.625 1 19.94 3 ASP B C 1
ATOM 967 O O . ASP B 1 3 ? 4.902 2.178 -34.562 1 19.94 3 ASP B O 1
ATOM 971 N N . THR B 1 4 ? 3.908 3.385 -33.562 1 22.61 4 THR B N 1
ATOM 972 C CA . THR B 1 4 ? 4.41 2.91 -32.281 1 22.61 4 THR B CA 1
ATOM 973 C C . THR B 1 4 ? 3.713 1.615 -31.859 1 22.61 4 THR B C 1
ATOM 975 O O . THR B 1 4 ? 2.5 1.599 -31.641 1 22.61 4 THR B O 1
ATOM 978 N N . THR B 1 5 ? 4.078 0.452 -32.375 1 20.44 5 THR B N 1
ATOM 979 C CA . THR B 1 5 ? 3.629 -0.936 -32.344 1 20.44 5 THR B CA 1
ATOM 980 C C . THR B 1 5 ? 3.576 -1.458 -30.906 1 20.44 5 THR B C 1
ATOM 982 O O . THR B 1 5 ? 4.57 -1.388 -30.188 1 20.44 5 THR B O 1
ATOM 985 N N . MET B 1 6 ? 2.637 -1.209 -30.156 1 23.69 6 MET B N 1
ATOM 986 C CA . MET B 1 6 ? 2.279 -1.766 -28.844 1 23.69 6 MET B CA 1
ATOM 987 C C . MET B 1 6 ? 2.521 -3.27 -28.812 1 23.69 6 MET B C 1
ATOM 989 O O . MET B 1 6 ? 1.965 -4.012 -29.625 1 23.69 6 MET B O 1
ATOM 993 N N . LYS B 1 7 ? 3.781 -3.695 -28.594 1 28.91 7 LYS B N 1
ATOM 994 C CA . LYS B 1 7 ? 4.109 -5.109 -28.734 1 28.91 7 LYS B CA 1
ATOM 995 C C . LYS B 1 7 ? 3.105 -5.98 -27.984 1 28.91 7 LYS B C 1
ATOM 997 O O . LYS B 1 7 ? 2.713 -5.66 -26.859 1 28.91 7 LYS B O 1
ATOM 1002 N N . GLU B 1 8 ? 2.188 -6.754 -28.562 1 28.86 8 GLU B N 1
ATOM 1003 C CA . GLU B 1 8 ? 1.258 -7.82 -28.188 1 28.86 8 GLU B CA 1
ATOM 1004 C C . GLU B 1 8 ? 1.88 -8.766 -27.172 1 28.86 8 GLU B C 1
ATOM 1006 O O . GLU B 1 8 ? 2.992 -9.258 -27.359 1 28.86 8 GLU B O 1
ATOM 1011 N N . ALA B 1 9 ? 1.775 -8.508 -25.844 1 35.34 9 ALA B N 1
ATOM 1012 C CA . ALA B 1 9 ? 2.312 -9.516 -24.938 1 35.34 9 ALA B CA 1
ATOM 1013 C C . ALA B 1 9 ? 2.129 -10.914 -25.5 1 35.34 9 ALA B C 1
ATOM 1015 O O . ALA B 1 9 ? 1.199 -11.164 -26.266 1 35.34 9 ALA B O 1
ATOM 1016 N N . PRO B 1 10 ? 3.141 -11.789 -25.516 1 35.34 10 PRO B N 1
ATOM 1017 C CA . PRO B 1 10 ? 2.984 -13.102 -26.156 1 35.34 10 PRO B CA 1
ATOM 1018 C C . PRO B 1 10 ? 1.659 -13.773 -25.812 1 35.34 10 PRO B C 1
ATOM 1020 O O . PRO B 1 10 ? 1.157 -13.617 -24.688 1 35.34 10 PRO B O 1
ATOM 1023 N N . ALA B 1 11 ? 0.751 -14.023 -26.656 1 39.62 11 ALA B N 1
ATOM 1024 C CA . ALA B 1 11 ? -0.45 -14.852 -26.688 1 39.62 11 ALA B CA 1
ATOM 1025 C C . ALA B 1 11 ? -0.334 -16.016 -25.703 1 39.62 11 ALA B C 1
ATOM 1027 O O . ALA B 1 11 ? 0.726 -16.641 -25.594 1 39.62 11 ALA B O 1
ATOM 1028 N N . PRO B 1 12 ? -1.038 -16.016 -24.406 1 41.91 12 PRO B N 1
ATOM 1029 C CA . PRO B 1 12 ? -0.994 -17.297 -23.719 1 41.91 12 PRO B CA 1
ATOM 1030 C C . PRO B 1 12 ? -0.826 -18.484 -24.672 1 41.91 12 PRO B C 1
ATOM 1032 O O . PRO B 1 12 ? -1.428 -18.5 -25.75 1 41.91 12 PRO B O 1
ATOM 1035 N N . GLN B 1 13 ? 0.191 -19.031 -24.844 1 44.38 13 GLN B N 1
ATOM 1036 C CA . GLN B 1 13 ? 0.19 -20.344 -25.469 1 44.38 13 GLN B CA 1
ATOM 1037 C C . GLN B 1 13 ? -1.062 -21.141 -25.094 1 44.38 13 GLN B C 1
ATOM 1039 O O . GLN B 1 13 ? -1.679 -20.875 -24.062 1 44.38 13 GLN B O 1
ATOM 1044 N N . SER B 1 14 ? -1.927 -21.656 -26 1 52.44 14 SER B N 1
ATOM 1045 C CA . SER B 1 14 ? -3.162 -22.422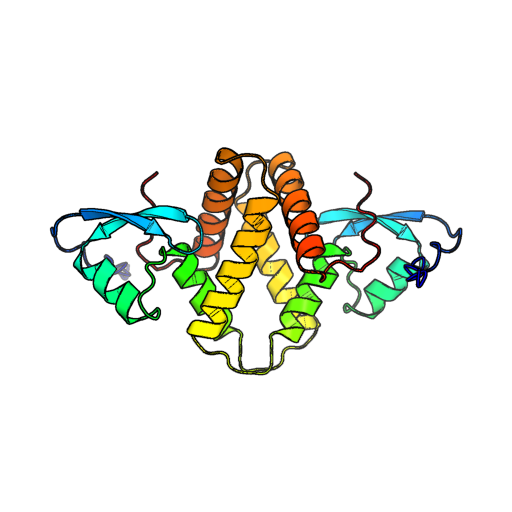 -26.094 1 52.44 14 SER B CA 1
ATOM 1046 C C . SER B 1 14 ? -3.277 -23.422 -24.953 1 52.44 14 SER B C 1
ATOM 1048 O O . SER B 1 14 ? -4.047 -24.391 -25.047 1 52.44 14 SER B O 1
ATOM 1050 N N . GLY B 1 15 ? -2.184 -23.344 -23.984 1 59.84 15 GLY B N 1
ATOM 1051 C CA . GLY B 1 15 ? -2.32 -24.5 -23.094 1 59.84 15 GLY B CA 1
ATOM 1052 C C . GLY B 1 15 ? -3.539 -24.406 -22.188 1 59.84 15 GLY B C 1
ATOM 1053 O O . GLY B 1 15 ? -4.25 -23.406 -22.188 1 59.84 15 GLY B O 1
ATOM 1054 N N . GLU B 1 16 ? -3.873 -25.484 -21.516 1 78.06 16 GLU B N 1
ATOM 1055 C CA . GLU B 1 16 ? -4.98 -25.688 -20.578 1 78.06 16 GLU B CA 1
ATOM 1056 C C . GLU B 1 16 ? -4.977 -24.641 -19.484 1 78.06 16 GLU B C 1
ATOM 1058 O O . GLU B 1 16 ? -3.938 -24.359 -18.875 1 78.06 16 GLU B O 1
ATOM 1063 N N . VAL B 1 17 ? -5.906 -23.812 -19.469 1 84.12 17 VAL B N 1
ATOM 1064 C CA . VAL B 1 17 ? -6.082 -22.766 -18.469 1 84.12 17 VAL B CA 1
ATOM 1065 C C . VAL B 1 17 ? -6.703 -23.359 -17.203 1 84.12 17 VAL B C 1
ATOM 1067 O O . VAL B 1 17 ? -7.598 -24.203 -17.281 1 84.12 17 VAL B O 1
ATOM 1070 N N . LYS B 1 18 ? -6.02 -23.094 -16.094 1 90.25 18 LYS B N 1
ATOM 1071 C CA . LYS B 1 18 ? -6.516 -23.5 -14.781 1 90.25 18 LYS B CA 1
ATOM 1072 C C . LYS B 1 18 ? -6.906 -22.297 -13.938 1 90.25 18 LYS B C 1
ATOM 1074 O O . LYS B 1 18 ? -6.32 -21.219 -14.07 1 90.25 18 LYS B O 1
ATOM 1079 N N . SER B 1 19 ? -7.984 -22.562 -13.148 1 91.62 19 SER B N 1
ATOM 1080 C CA . SER B 1 19 ? -8.359 -21.562 -12.148 1 91.62 19 SER B CA 1
ATOM 1081 C C . SER B 1 19 ? -7.637 -21.812 -10.828 1 91.62 19 SER B C 1
ATOM 1083 O O . SER B 1 19 ? -7.805 -22.859 -10.203 1 91.62 19 SER B O 1
ATOM 1085 N N . VAL B 1 20 ? -6.801 -20.859 -10.508 1 93.62 20 VAL B N 1
ATOM 1086 C CA . VAL B 1 20 ? -5.984 -21.062 -9.32 1 93.62 20 VAL B CA 1
ATOM 1087 C C . VAL B 1 20 ? -6.152 -19.891 -8.352 1 93.62 20 VAL B C 1
ATOM 1089 O O . VAL B 1 20 ? -6.281 -18.75 -8.781 1 93.62 20 VAL B O 1
ATOM 1092 N N . LYS B 1 21 ? -6.184 -20.234 -7.02 1 93 21 LYS B N 1
ATOM 1093 C CA . LYS B 1 21 ? -6.352 -19.25 -5.957 1 93 21 LYS B CA 1
ATOM 1094 C C . LYS B 1 21 ? -5.004 -18.797 -5.406 1 93 21 LYS B C 1
ATOM 1096 O O . LYS B 1 21 ? -4.145 -19.625 -5.098 1 93 21 LYS B O 1
ATOM 1101 N N . CYS B 1 22 ? -4.844 -17.547 -5.367 1 93.69 22 CYS B N 1
ATOM 1102 C CA . CYS B 1 22 ? -3.619 -16.953 -4.844 1 93.69 22 CYS B CA 1
ATOM 1103 C C . CYS B 1 22 ? -3.396 -17.359 -3.393 1 93.69 22 CYS B C 1
ATOM 1105 O O . CYS B 1 22 ? -4.316 -17.297 -2.576 1 93.69 22 CYS B O 1
ATOM 1107 N N . GLU B 1 23 ? -2.211 -17.781 -3.1 1 94.5 23 GLU B N 1
ATOM 1108 C CA . GLU B 1 23 ? -1.901 -18.234 -1.744 1 94.5 23 GLU B CA 1
ATOM 1109 C C . GLU B 1 23 ? -1.588 -17.047 -0.833 1 94.5 23 GLU B C 1
ATOM 1111 O O . GLU B 1 23 ? -1.382 -17.219 0.37 1 94.5 23 GLU B O 1
ATOM 1116 N N . CYS B 1 24 ? -1.657 -15.82 -1.318 1 92 24 CYS B N 1
ATOM 1117 C CA . CYS B 1 24 ? -1.438 -14.609 -0.536 1 92 24 CYS B CA 1
ATOM 1118 C C . CYS B 1 24 ? -2.746 -13.852 -0.316 1 92 24 CYS B C 1
ATOM 1120 O O . CYS B 1 24 ? -3.223 -13.75 0.815 1 92 24 CYS B O 1
ATOM 1122 N N . CYS B 1 25 ? -3.396 -13.406 -1.359 1 86.56 25 CYS B N 1
ATOM 1123 C CA . CYS B 1 25 ? -4.555 -12.531 -1.22 1 86.56 25 CYS B CA 1
ATOM 1124 C C . CYS B 1 25 ? -5.852 -13.305 -1.425 1 86.56 25 CYS B C 1
ATOM 1126 O O . CYS B 1 25 ? -6.941 -12.781 -1.188 1 86.56 25 CYS B O 1
ATOM 1128 N N . LYS B 1 26 ? -5.809 -14.531 -1.935 1 88.06 26 LYS B N 1
ATOM 1129 C CA . LYS B 1 26 ? -6.926 -15.461 -2.068 1 88.06 26 LYS B CA 1
ATOM 1130 C C . LYS B 1 26 ? -7.773 -15.125 -3.291 1 88.06 26 LYS B 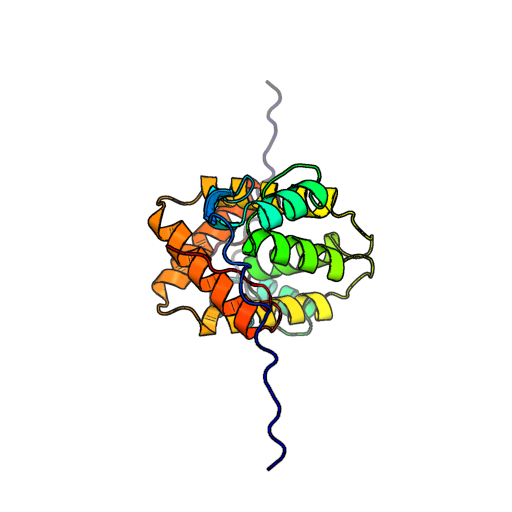C 1
ATOM 1132 O O . LYS B 1 26 ? -8.844 -15.703 -3.484 1 88.06 26 LYS B O 1
ATOM 1137 N N . LEU B 1 27 ? -7.277 -14.258 -4.109 1 84.38 27 LEU B N 1
ATOM 1138 C CA . LEU B 1 27 ? -7.957 -14.008 -5.379 1 84.38 27 LEU B CA 1
ATOM 1139 C C . LEU B 1 27 ? -7.73 -15.164 -6.348 1 84.38 27 LEU B C 1
ATOM 1141 O O . LEU B 1 27 ? -6.68 -15.812 -6.316 1 84.38 27 LEU B O 1
ATOM 1145 N N . THR B 1 28 ? -8.711 -15.352 -7.215 1 86.94 28 THR B N 1
ATOM 1146 C CA . THR B 1 28 ? -8.617 -16.438 -8.18 1 86.94 28 THR B CA 1
ATOM 1147 C C . THR B 1 28 ? -8.258 -15.898 -9.562 1 86.94 28 THR B C 1
ATOM 1149 O O . THR B 1 28 ? -8.766 -14.859 -9.984 1 86.94 28 THR B O 1
ATOM 1152 N N . GLU B 1 29 ? -7.352 -16.672 -10.25 1 86.12 29 GLU B N 1
ATOM 1153 C CA . GLU B 1 29 ? -6.941 -16.312 -11.602 1 86.12 29 GLU B CA 1
ATOM 1154 C C . GLU B 1 29 ? -6.938 -17.531 -12.523 1 86.12 29 GLU B C 1
ATOM 1156 O O . GLU B 1 29 ? -6.727 -18.656 -12.07 1 86.12 29 GLU B O 1
ATOM 1161 N N . GLU B 1 30 ? -7.324 -17.219 -13.703 1 87.44 30 GLU B N 1
ATOM 1162 C CA . GLU B 1 30 ? -7.184 -18.234 -14.742 1 87.44 30 GLU B CA 1
ATOM 1163 C C . GLU B 1 30 ? -5.832 -18.125 -15.438 1 87.44 30 GLU B C 1
ATOM 1165 O O . GLU B 1 30 ? -5.5 -17.078 -16 1 87.44 30 GLU B O 1
ATOM 1170 N N . CYS B 1 31 ? -5.121 -19.172 -15.305 1 89.5 31 CYS B N 1
ATOM 1171 C CA . CYS B 1 31 ? -3.773 -19.109 -15.859 1 89.5 31 CYS B CA 1
ATOM 1172 C C . CYS B 1 31 ? -3.342 -20.453 -16.422 1 89.5 31 CYS B C 1
ATOM 1174 O O . CYS B 1 31 ? -3.973 -21.469 -16.156 1 89.5 31 CYS B O 1
ATOM 1176 N N . THR B 1 32 ? -2.377 -20.422 -17.344 1 92.12 32 THR B N 1
ATOM 1177 C CA . THR B 1 32 ? -1.826 -21.641 -17.891 1 92.12 32 THR B CA 1
ATOM 1178 C C . THR B 1 32 ? -0.997 -22.391 -16.859 1 92.12 32 THR B C 1
ATOM 1180 O O . THR B 1 32 ? -0.496 -21.781 -15.906 1 92.12 32 THR B O 1
ATOM 1183 N N . GLU B 1 33 ? -0.893 -23.688 -17.062 1 90.94 33 GLU B N 1
ATOM 1184 C CA . GLU B 1 33 ? -0.087 -24.516 -16.172 1 90.94 33 GLU B CA 1
ATOM 1185 C C . GLU B 1 33 ? 1.377 -24.094 -16.203 1 90.94 33 GLU B C 1
ATOM 1187 O O . GLU B 1 33 ? 2.055 -24.125 -15.164 1 90.94 33 GLU B O 1
ATOM 1192 N N . GLU B 1 34 ? 1.82 -23.734 -17.344 1 91.5 34 GLU B N 1
ATOM 1193 C CA . GLU B 1 34 ? 3.205 -23.297 -17.484 1 91.5 34 GLU B CA 1
ATOM 1194 C C . GLU B 1 34 ? 3.473 -22.047 -16.656 1 91.5 34 GLU B C 1
ATOM 1196 O O . GLU B 1 34 ? 4.504 -21.953 -15.984 1 91.5 34 GLU B O 1
ATOM 1201 N N . TYR B 1 35 ? 2.607 -21.125 -16.719 1 92.5 35 TYR B N 1
ATOM 1202 C CA . TYR B 1 35 ? 2.752 -19.891 -15.945 1 92.5 35 TYR B CA 1
ATOM 1203 C C . TYR B 1 35 ? 2.744 -20.172 -14.453 1 92.5 35 TYR B C 1
ATOM 1205 O O . TYR B 1 35 ? 3.553 -19.625 -13.703 1 92.5 35 TYR B O 1
ATOM 1213 N N . ILE B 1 36 ? 1.836 -21.031 -14.078 1 93.19 36 ILE B N 1
ATOM 1214 C CA . ILE B 1 36 ? 1.729 -21.406 -12.672 1 93.19 36 ILE B CA 1
ATOM 1215 C C . ILE B 1 36 ? 3.062 -21.969 -12.188 1 93.19 36 ILE B C 1
ATOM 1217 O O . ILE B 1 36 ? 3.555 -21.578 -11.125 1 93.19 36 ILE B O 1
ATOM 1221 N N . SER B 1 37 ? 3.607 -22.875 -12.93 1 94.06 37 SER B N 1
ATOM 1222 C CA . SER B 1 37 ? 4.875 -23.5 -12.562 1 94.06 37 SER B CA 1
ATOM 1223 C C . SER B 1 37 ? 5.984 -22.453 -12.438 1 94.06 37 SER B C 1
ATOM 1225 O O . SER B 1 37 ? 6.797 -22.531 -11.508 1 94.06 37 SER B O 1
ATOM 1227 N N . ARG B 1 38 ? 6.055 -21.516 -13.328 1 94.38 38 ARG B N 1
ATOM 1228 C CA . ARG B 1 38 ? 7.082 -20.469 -13.297 1 94.38 38 ARG B CA 1
ATOM 1229 C C . ARG B 1 38 ? 6.961 -19.609 -12.047 1 94.38 38 ARG B C 1
ATOM 1231 O O . ARG B 1 38 ? 7.965 -19.281 -11.414 1 94.38 38 ARG B O 1
ATOM 1238 N N . VAL B 1 39 ? 5.762 -19.297 -11.766 1 94.81 39 VAL B N 1
ATOM 1239 C CA . VAL B 1 39 ? 5.527 -18.453 -10.602 1 94.81 39 VAL B CA 1
ATOM 1240 C C . VAL B 1 39 ? 5.926 -19.203 -9.336 1 94.81 39 VAL B C 1
ATOM 1242 O O . VAL B 1 39 ? 6.617 -18.656 -8.469 1 94.81 39 VAL B O 1
ATOM 1245 N N . ARG B 1 40 ? 5.52 -20.438 -9.219 1 96 40 ARG B N 1
ATOM 1246 C CA . ARG B 1 40 ? 5.859 -21.234 -8.039 1 96 40 ARG B CA 1
ATOM 1247 C C . ARG B 1 40 ? 7.371 -21.375 -7.887 1 96 40 ARG B C 1
ATOM 1249 O O . ARG B 1 40 ? 7.891 -21.344 -6.77 1 96 40 ARG B O 1
ATOM 1256 N N . GLU B 1 41 ? 8.047 -21.484 -8.961 1 95 41 GLU B N 1
ATOM 1257 C CA . GLU B 1 41 ? 9.5 -21.594 -8.93 1 95 41 GLU B CA 1
ATOM 1258 C C . GLU B 1 41 ? 10.133 -20.297 -8.398 1 95 41 GLU B C 1
ATOM 1260 O O . GLU B 1 41 ? 11.094 -20.344 -7.629 1 95 41 GLU B O 1
ATOM 1265 N N . ARG B 1 42 ? 9.594 -19.188 -8.75 1 94.12 42 ARG B N 1
ATOM 1266 C CA . ARG B 1 42 ? 10.172 -17.891 -8.445 1 94.12 42 ARG B CA 1
ATOM 1267 C C . ARG B 1 42 ? 9.828 -17.453 -7.02 1 94.12 42 ARG B C 1
ATOM 1269 O O . ARG B 1 42 ? 10.594 -16.734 -6.383 1 94.12 42 ARG B O 1
ATOM 1276 N N . TYR B 1 43 ? 8.742 -17.938 -6.566 1 96.06 43 TYR B N 1
ATOM 1277 C CA . TYR B 1 43 ? 8.25 -17.453 -5.281 1 96.06 43 TYR B CA 1
ATOM 1278 C C . TYR B 1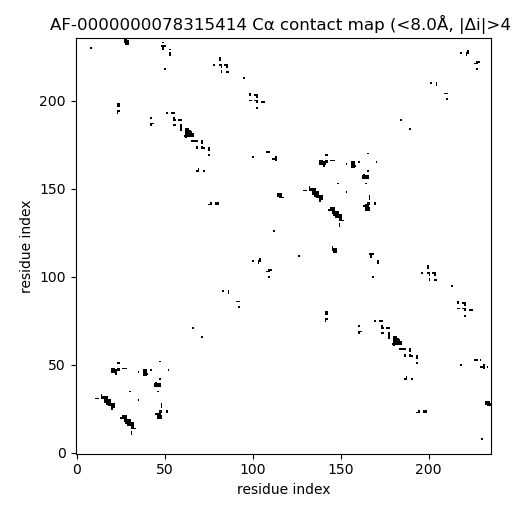 43 ? 8.18 -18.578 -4.262 1 96.06 43 TYR B C 1
ATOM 1280 O O . TYR B 1 43 ? 7.172 -18.75 -3.576 1 96.06 43 TYR B O 1
ATOM 1288 N N . GLN B 1 44 ? 9.258 -19.281 -4.262 1 93.19 44 GLN B N 1
ATOM 1289 C CA . GLN B 1 44 ? 9.531 -20.266 -3.229 1 93.19 44 GLN B CA 1
ATOM 1290 C C . GLN B 1 44 ? 8.391 -21.281 -3.125 1 93.19 44 GLN B C 1
ATOM 1292 O O . GLN B 1 44 ? 7.98 -21.656 -2.021 1 93.19 44 GLN B O 1
ATOM 1297 N N . GLY B 1 45 ? 7.758 -21.594 -4.246 1 95 45 GLY B N 1
ATOM 1298 C CA . GLY B 1 45 ? 6.762 -22.656 -4.281 1 95 45 GLY B CA 1
ATOM 1299 C C . GLY B 1 45 ? 5.348 -22.141 -4.062 1 95 45 GLY B C 1
ATOM 1300 O O . GLY B 1 45 ? 4.387 -22.922 -4.137 1 95 45 GLY B O 1
ATOM 1301 N N . ARG B 1 46 ? 5.223 -20.953 -3.854 1 95.06 46 ARG B N 1
ATOM 1302 C CA . ARG B 1 46 ? 3.904 -20.375 -3.625 1 95.06 46 ARG B CA 1
ATOM 1303 C C . ARG B 1 46 ? 3.309 -19.828 -4.922 1 95.06 46 ARG B C 1
ATOM 1305 O O . ARG B 1 46 ? 4.012 -19.219 -5.727 1 95.06 46 ARG B O 1
ATOM 1312 N N . TRP B 1 47 ? 2.121 -20.156 -5.043 1 95.44 47 TRP B N 1
ATOM 1313 C CA . TRP B 1 47 ? 1.39 -19.547 -6.152 1 95.44 47 TRP B CA 1
ATOM 1314 C C . TRP B 1 47 ? 0.772 -18.219 -5.734 1 95.44 47 TRP B C 1
ATOM 1316 O O . TRP B 1 47 ? -0.097 -18.172 -4.859 1 95.44 47 TRP B O 1
ATOM 1326 N N . ILE B 1 48 ? 1.207 -17.172 -6.379 1 94.88 48 ILE B N 1
ATOM 1327 C CA . ILE B 1 48 ? 0.634 -15.852 -6.105 1 94.88 48 ILE B CA 1
ATOM 1328 C C . ILE B 1 48 ? 0.156 -15.227 -7.414 1 94.88 48 ILE B C 1
ATOM 1330 O O . ILE B 1 48 ? 0.715 -15.484 -8.477 1 94.88 48 ILE B O 1
ATOM 1334 N N . CYS B 1 49 ? -0.862 -14.414 -7.254 1 89.62 49 CYS B N 1
ATOM 1335 C CA . CYS B 1 49 ? -1.471 -13.82 -8.438 1 89.62 49 CYS B CA 1
ATOM 1336 C C . CYS B 1 49 ? -0.609 -12.688 -8.984 1 89.62 49 CYS B C 1
ATOM 1338 O O . CYS B 1 49 ? 0.356 -12.273 -8.344 1 89.62 49 CYS B O 1
ATOM 1340 N N . GLY B 1 50 ? -0.981 -12.234 -10.156 1 89.38 50 GLY B N 1
ATOM 1341 C CA . GLY B 1 50 ? -0.248 -11.164 -10.82 1 89.38 50 GLY B CA 1
ATOM 1342 C C . GLY B 1 50 ? -0.16 -9.898 -9.992 1 89.38 50 GLY B C 1
ATOM 1343 O O . GLY B 1 50 ? 0.882 -9.242 -9.961 1 89.38 50 GLY B O 1
ATOM 1344 N N . LEU B 1 51 ? -1.199 -9.539 -9.281 1 87.62 51 LEU B N 1
ATOM 1345 C CA . LEU B 1 51 ? -1.223 -8.344 -8.453 1 87.62 51 LEU B CA 1
ATOM 1346 C C . LEU B 1 51 ? -0.218 -8.453 -7.309 1 87.62 51 LEU B C 1
ATOM 1348 O O . LEU B 1 51 ? 0.512 -7.496 -7.027 1 87.62 51 LEU B O 1
ATOM 1352 N N . CYS B 1 52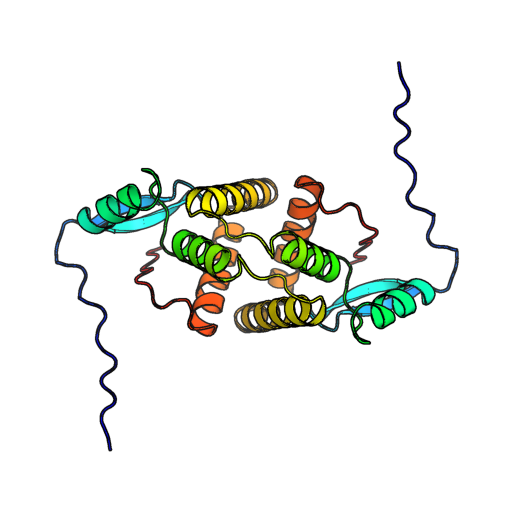 ? -0.272 -9.602 -6.719 1 90.5 52 CYS B N 1
ATOM 1353 C CA . CYS B 1 52 ? 0.678 -9.805 -5.629 1 90.5 52 CYS B CA 1
ATOM 1354 C C . CYS B 1 52 ? 2.111 -9.781 -6.148 1 90.5 52 CYS B C 1
ATOM 1356 O O . CYS B 1 52 ? 3.01 -9.273 -5.477 1 90.5 52 CYS B O 1
ATOM 1358 N N . ILE B 1 53 ? 2.389 -10.305 -7.32 1 92 53 ILE B N 1
ATOM 1359 C CA . ILE B 1 53 ? 3.721 -10.289 -7.918 1 92 53 ILE B CA 1
ATOM 1360 C C . ILE B 1 53 ? 4.184 -8.844 -8.102 1 92 53 ILE B C 1
ATOM 1362 O O . ILE B 1 53 ? 5.309 -8.492 -7.727 1 92 53 ILE B O 1
ATOM 1366 N N . GLU B 1 54 ? 3.338 -8.078 -8.609 1 90.06 54 GLU B N 1
ATOM 1367 C CA . GLU B 1 54 ? 3.684 -6.676 -8.844 1 90.06 54 GLU B CA 1
ATOM 1368 C C . GLU B 1 54 ? 3.977 -5.949 -7.535 1 90.06 54 GLU B C 1
ATOM 1370 O O . GLU B 1 54 ? 4.906 -5.141 -7.461 1 90.06 54 GLU B O 1
ATOM 1375 N N . ALA B 1 55 ? 3.143 -6.203 -6.598 1 88.81 55 ALA B N 1
ATOM 1376 C CA . ALA B 1 55 ? 3.359 -5.594 -5.289 1 88.81 55 ALA B CA 1
ATOM 1377 C C . ALA B 1 55 ? 4.719 -5.992 -4.715 1 88.81 55 ALA B C 1
ATOM 1379 O O . ALA B 1 55 ? 5.445 -5.152 -4.184 1 88.81 55 ALA B O 1
ATOM 1380 N N . VAL B 1 56 ? 5.105 -7.223 -4.805 1 91.69 56 VAL B N 1
ATOM 1381 C CA . VAL B 1 56 ? 6.375 -7.734 -4.297 1 91.69 56 VAL B CA 1
ATOM 1382 C C . VAL B 1 56 ? 7.531 -7.102 -5.062 1 91.69 56 VAL B C 1
ATOM 1384 O O . VAL B 1 56 ? 8.516 -6.66 -4.465 1 91.69 56 VAL B O 1
ATOM 1387 N N . LYS B 1 57 ? 7.395 -7.055 -6.359 1 89.94 57 LYS B N 1
ATOM 1388 C CA . LYS B 1 57 ? 8.43 -6.43 -7.18 1 89.94 57 LYS B CA 1
ATOM 1389 C C . LYS B 1 57 ? 8.641 -4.973 -6.781 1 89.94 57 LYS B C 1
ATOM 1391 O O . LYS B 1 57 ? 9.773 -4.496 -6.715 1 89.94 57 LYS B O 1
ATOM 1396 N N . ASP B 1 58 ? 7.559 -4.285 -6.652 1 86.44 58 ASP B N 1
ATOM 1397 C CA . ASP B 1 58 ? 7.621 -2.881 -6.262 1 86.44 58 ASP B CA 1
ATOM 1398 C C . ASP B 1 58 ? 8.352 -2.715 -4.93 1 86.44 58 ASP B C 1
ATOM 1400 O O . ASP B 1 58 ? 9.18 -1.814 -4.781 1 86.44 58 ASP B O 1
ATOM 1404 N N . GLU B 1 59 ? 7.988 -3.572 -3.961 1 88.31 59 GLU B N 1
ATOM 1405 C CA . GLU B 1 59 ? 8.633 -3.539 -2.652 1 88.31 59 GLU B CA 1
ATOM 1406 C C . GLU B 1 59 ? 10.141 -3.74 -2.775 1 88.31 59 GLU B C 1
ATOM 1408 O O . GLU B 1 59 ? 10.922 -3.027 -2.141 1 88.31 59 GLU B O 1
ATOM 1413 N N . ILE B 1 60 ? 10.484 -4.633 -3.504 1 90.69 60 ILE B N 1
ATOM 1414 C CA . ILE B 1 60 ? 11.898 -4.914 -3.707 1 90.69 60 ILE B CA 1
ATOM 1415 C C . ILE B 1 60 ? 12.57 -3.711 -4.367 1 90.69 60 ILE B C 1
ATOM 1417 O O . ILE B 1 60 ? 13.664 -3.301 -3.959 1 90.69 60 ILE B O 1
ATOM 1421 N N . GLY B 1 61 ? 11.945 -3.191 -5.43 1 88.75 61 GLY B N 1
ATOM 1422 C CA . GLY B 1 61 ? 12.5 -2.051 -6.145 1 88.75 61 GLY B CA 1
ATOM 1423 C C . GLY B 1 61 ? 12.719 -0.841 -5.258 1 88.75 61 GLY B C 1
ATOM 1424 O O . GLY B 1 61 ? 13.664 -0.073 -5.473 1 88.75 61 GLY B O 1
ATOM 1425 N N . ARG B 1 62 ? 11.867 -0.654 -4.332 1 84.75 62 ARG B N 1
ATOM 1426 C CA . ARG B 1 62 ? 11.938 0.51 -3.455 1 84.75 62 ARG B CA 1
ATOM 1427 C C . ARG B 1 62 ? 12.922 0.282 -2.316 1 84.75 62 ARG B C 1
ATOM 1429 O O . ARG B 1 62 ? 13.234 1.208 -1.565 1 84.75 62 ARG B O 1
ATOM 1436 N N . SER B 1 63 ? 13.422 -0.917 -2.289 1 86.69 63 SER B N 1
ATOM 1437 C CA . SER B 1 63 ? 14.32 -1.241 -1.189 1 86.69 63 SER B CA 1
ATOM 1438 C C . SER B 1 63 ? 15.773 -0.974 -1.568 1 86.69 63 SER B C 1
ATOM 1440 O O . SER B 1 63 ? 16.078 -0.684 -2.729 1 86.69 63 SER B O 1
ATOM 1442 N N . GLY B 1 64 ? 16.703 -0.873 -0.527 1 90.25 64 GLY B N 1
ATOM 1443 C CA . GLY B 1 64 ? 18.141 -0.81 -0.756 1 90.25 64 GLY B CA 1
ATOM 1444 C C . GLY B 1 64 ? 18.703 0.594 -0.638 1 90.25 64 GLY B C 1
ATOM 1445 O O . GLY B 1 64 ? 19.922 0.781 -0.625 1 90.25 64 GLY B O 1
ATOM 1446 N N . ARG B 1 65 ? 17.875 1.555 -0.87 1 90.19 65 ARG B N 1
ATOM 1447 C CA . ARG B 1 65 ? 18.312 2.938 -0.674 1 90.19 65 ARG B CA 1
ATOM 1448 C C . ARG B 1 65 ? 17.453 3.627 0.384 1 90.19 65 ARG B C 1
ATOM 1450 O O . ARG B 1 65 ? 16.219 3.582 0.321 1 90.19 65 ARG B O 1
ATOM 1457 N N . ARG B 1 66 ? 18.125 4.289 1.249 1 91.38 66 ARG B N 1
ATOM 1458 C CA . ARG B 1 66 ? 17.391 5.062 2.244 1 91.38 66 ARG B CA 1
ATOM 1459 C C . ARG B 1 66 ? 16.719 6.277 1.608 1 91.38 66 ARG B C 1
ATOM 1461 O O . ARG B 1 66 ? 17.344 6.992 0.818 1 91.38 66 ARG B O 1
ATOM 1468 N N . ILE B 1 67 ? 15.492 6.477 1.916 1 93.06 67 ILE B N 1
ATOM 1469 C CA . ILE B 1 67 ? 14.789 7.617 1.333 1 93.06 67 ILE B CA 1
ATOM 1470 C C . ILE B 1 67 ? 14.547 8.68 2.404 1 93.06 67 ILE B C 1
ATOM 1472 O O . ILE B 1 67 ? 14.516 8.367 3.598 1 93.06 67 ILE B O 1
ATOM 1476 N N . THR B 1 68 ? 14.406 9.867 1.908 1 93.88 68 THR B N 1
ATOM 1477 C CA . THR B 1 68 ? 14.102 10.984 2.791 1 93.88 68 THR B CA 1
ATOM 1478 C C . THR B 1 68 ? 12.602 11.062 3.068 1 93.88 68 THR B C 1
ATOM 1480 O O . THR B 1 68 ? 11.812 10.383 2.414 1 93.88 68 THR B O 1
ATOM 1483 N N . THR B 1 69 ? 12.25 11.828 4.059 1 95.12 69 THR B N 1
ATOM 1484 C CA . THR B 1 69 ? 10.852 12.062 4.383 1 95.12 69 THR B CA 1
ATOM 1485 C C . THR B 1 69 ? 10.102 12.641 3.182 1 95.12 69 THR B C 1
ATOM 1487 O O . THR B 1 69 ? 8.977 12.234 2.887 1 95.12 69 THR B O 1
ATOM 1490 N N . GLU B 1 70 ? 10.766 13.531 2.527 1 94.62 70 GLU B N 1
ATOM 1491 C CA . GLU B 1 70 ? 10.156 14.18 1.37 1 94.62 70 GLU B CA 1
ATOM 1492 C C . GLU B 1 70 ? 9.898 13.18 0.248 1 94.62 70 GLU B C 1
ATOM 1494 O O . GLU B 1 70 ? 8.82 13.18 -0.349 1 94.62 70 GLU B O 1
ATOM 1499 N N . GLU B 1 71 ? 10.883 12.398 -0.028 1 93.94 71 GLU B N 1
ATOM 1500 C CA . GLU B 1 71 ? 10.711 11.375 -1.056 1 93.94 71 GLU B CA 1
ATOM 1501 C C . GLU B 1 71 ? 9.594 10.406 -0.685 1 93.94 71 GLU B C 1
ATOM 1503 O O . GLU B 1 71 ? 8.773 10.047 -1.528 1 93.94 71 GLU B O 1
ATOM 1508 N N . ALA B 1 72 ? 9.625 10 0.546 1 94.25 72 ALA B N 1
ATOM 1509 C CA . ALA B 1 72 ? 8.586 9.086 1.016 1 94.25 72 ALA B CA 1
ATOM 1510 C C . ALA B 1 72 ? 7.199 9.719 0.893 1 94.25 72 ALA B C 1
ATOM 1512 O O . ALA B 1 72 ? 6.25 9.07 0.446 1 94.25 72 ALA B O 1
ATOM 1513 N N . LEU B 1 73 ? 7.047 10.953 1.283 1 95.38 73 LEU B N 1
ATOM 1514 C CA . LEU B 1 73 ? 5.785 11.68 1.196 1 95.38 73 LEU B CA 1
ATOM 1515 C C . LEU B 1 73 ? 5.32 11.789 -0.251 1 95.38 73 LEU B C 1
ATOM 1517 O O . LEU B 1 73 ? 4.145 11.555 -0.548 1 95.38 73 LEU B O 1
ATOM 1521 N N . ASN B 1 74 ? 6.262 12.148 -1.152 1 9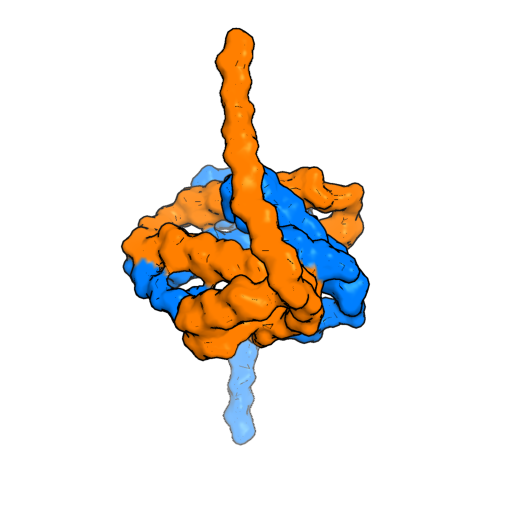4.19 74 ASN B N 1
ATOM 1522 C CA . ASN B 1 74 ? 5.918 12.281 -2.564 1 94.19 74 ASN B CA 1
ATOM 1523 C C . ASN B 1 74 ? 5.441 10.961 -3.154 1 94.19 74 ASN B C 1
ATOM 1525 O O . ASN B 1 74 ? 4.477 10.93 -3.922 1 94.19 74 ASN B O 1
ATOM 1529 N N . ARG B 1 75 ? 6.109 9.891 -2.832 1 89.19 75 ARG B N 1
ATOM 1530 C CA . ARG B 1 75 ? 5.684 8.578 -3.293 1 89.19 75 ARG B CA 1
ATOM 1531 C C . ARG B 1 75 ? 4.277 8.25 -2.803 1 89.19 75 ARG B C 1
ATOM 1533 O O . ARG B 1 75 ? 3.445 7.762 -3.57 1 89.19 75 ARG B O 1
ATOM 1540 N N . HIS B 1 76 ? 4.027 8.539 -1.574 1 90.94 76 HIS B N 1
ATOM 1541 C CA . HIS B 1 76 ? 2.727 8.273 -0.967 1 90.94 76 HIS B CA 1
ATOM 1542 C C . HIS B 1 76 ? 1.636 9.125 -1.609 1 90.94 76 HIS B C 1
ATOM 1544 O O . HIS B 1 76 ? 0.559 8.617 -1.934 1 90.94 76 HIS B O 1
ATOM 1550 N N . CYS B 1 77 ? 1.881 10.344 -1.755 1 92.56 77 CYS B N 1
ATOM 1551 C CA . CYS B 1 77 ? 0.904 11.242 -2.361 1 92.56 77 CYS B CA 1
ATOM 1552 C C . CYS B 1 77 ? 0.597 10.82 -3.795 1 92.56 77 CYS B C 1
ATOM 1554 O O . CYS B 1 77 ? -0.562 10.836 -4.215 1 92.56 77 CYS B O 1
ATOM 1556 N N . SER B 1 78 ? 1.637 10.523 -4.547 1 89.12 78 SER B N 1
ATOM 1557 C CA . SER B 1 78 ? 1.426 10.078 -5.922 1 89.12 78 SER B CA 1
ATOM 1558 C C . SER B 1 78 ? 0.551 8.828 -5.973 1 89.12 78 SER B C 1
ATOM 1560 O O . SER B 1 78 ? -0.352 8.734 -6.805 1 89.12 78 SER B O 1
ATOM 1562 N N . PHE B 1 79 ? 0.845 7.883 -5.148 1 85.81 79 PHE B N 1
ATOM 1563 C CA . PHE B 1 79 ? 0.037 6.672 -5.07 1 85.81 79 PHE B CA 1
ATOM 1564 C C . PHE B 1 79 ? -1.42 7.008 -4.781 1 85.81 79 PHE B C 1
ATOM 1566 O O . PHE B 1 79 ? -2.328 6.465 -5.41 1 85.81 79 PHE B O 1
ATOM 1573 N N . TYR B 1 80 ? -1.676 7.91 -3.816 1 87.12 80 TYR B N 1
ATOM 1574 C CA . TYR B 1 80 ? -3.033 8.281 -3.438 1 87.12 80 TYR B CA 1
ATOM 1575 C C . TYR B 1 80 ? -3.75 8.984 -4.59 1 87.12 80 TYR B C 1
ATOM 1577 O O . TYR B 1 80 ? -4.941 8.758 -4.812 1 87.12 80 TYR B O 1
ATOM 1585 N N . GLU B 1 81 ? -3.035 9.844 -5.195 1 88.44 81 GLU B N 1
ATOM 1586 C CA . GLU B 1 81 ? -3.648 10.547 -6.316 1 88.44 81 GLU B CA 1
ATOM 1587 C C . GLU B 1 81 ? -4.117 9.57 -7.391 1 88.44 81 GLU B C 1
ATOM 1589 O O . GLU B 1 81 ? -5.23 9.695 -7.91 1 88.44 81 GLU B O 1
ATOM 1594 N N . GLU B 1 82 ? -3.293 8.617 -7.688 1 84.56 82 GLU B N 1
ATOM 1595 C CA . GLU B 1 82 ? -3.664 7.598 -8.664 1 84.56 82 GLU B CA 1
ATOM 1596 C C . GLU B 1 82 ? -4.84 6.766 -8.172 1 84.56 82 GLU B C 1
ATOM 1598 O O . GLU B 1 82 ? -5.773 6.484 -8.93 1 84.56 82 GLU B O 1
ATOM 1603 N N . PHE B 1 83 ? -4.844 6.414 -6.973 1 85.12 83 PHE B N 1
ATOM 1604 C CA . PHE B 1 83 ? -5.918 5.637 -6.359 1 85.12 83 PHE B CA 1
ATOM 1605 C C . PHE B 1 83 ? -7.234 6.406 -6.402 1 85.12 83 PHE B C 1
ATOM 1607 O O . PHE B 1 83 ? -8.266 5.859 -6.801 1 85.12 83 PHE B O 1
ATOM 1614 N N . ARG B 1 84 ? -7.152 7.605 -5.992 1 85.81 84 ARG B N 1
ATOM 1615 C CA . ARG B 1 84 ? -8.359 8.422 -5.953 1 85.81 84 ARG B CA 1
ATOM 1616 C C . ARG B 1 84 ? -8.938 8.617 -7.352 1 85.81 84 ARG B C 1
ATOM 1618 O O . ARG B 1 84 ? -10.156 8.648 -7.523 1 85.81 84 ARG B O 1
ATOM 1625 N N . SER B 1 85 ? -8.164 8.703 -8.258 1 86.31 85 SER B N 1
ATOM 1626 C CA . SER B 1 85 ? -8.617 8.93 -9.625 1 86.31 85 SER B CA 1
ATOM 1627 C C . SER B 1 85 ? -9.383 7.727 -10.172 1 86.31 85 SER B C 1
ATOM 1629 O O . SER B 1 85 ? -10.172 7.855 -11.102 1 86.31 85 SER B O 1
ATOM 1631 N N . CYS B 1 86 ? -9.164 6.59 -9.602 1 82.81 86 CYS B N 1
ATOM 1632 C CA . CYS B 1 86 ? -9.805 5.371 -10.078 1 82.81 86 CYS B CA 1
ATOM 1633 C C . CYS B 1 86 ? -11.008 5.012 -9.211 1 82.81 86 CYS B C 1
ATOM 1635 O O . CYS B 1 86 ? -11.719 4.051 -9.5 1 82.81 86 CYS B O 1
ATOM 1637 N N . THR B 1 87 ? -11.219 5.734 -8.141 1 85.56 87 THR B N 1
ATOM 1638 C CA . THR B 1 87 ? -12.297 5.414 -7.211 1 85.56 87 THR B CA 1
ATOM 1639 C C . THR B 1 87 ? -13.555 6.199 -7.555 1 85.56 87 THR B C 1
ATOM 1641 O O . THR B 1 87 ? -13.531 7.43 -7.629 1 85.56 87 THR B O 1
ATOM 1644 N N . PRO B 1 88 ? -14.617 5.504 -7.59 1 77.06 88 PRO B N 1
ATOM 1645 C CA . PRO B 1 88 ? -15.844 6.113 -8.109 1 77.06 88 PRO B CA 1
ATOM 1646 C C . PRO B 1 88 ? -16.547 6.984 -7.074 1 77.06 88 PRO B C 1
ATOM 1648 O O . PRO B 1 88 ? -17.344 7.859 -7.438 1 77.06 88 PRO B O 1
ATOM 1651 N N . THR B 1 89 ? -16.391 6.613 -5.781 1 84.38 89 THR B N 1
ATOM 1652 C CA . THR B 1 89 ? -17.172 7.355 -4.805 1 84.38 89 THR B CA 1
ATOM 1653 C C . THR B 1 89 ? -16.344 7.699 -3.578 1 84.38 89 THR B C 1
ATOM 1655 O O . THR B 1 89 ? -15.469 6.922 -3.18 1 84.38 89 THR B O 1
ATOM 1658 N N . GLU B 1 90 ? -16.75 8.789 -3.055 1 83.81 90 GLU B N 1
ATOM 1659 C CA . GLU B 1 90 ? -16.141 9.227 -1.802 1 83.81 90 GLU B CA 1
ATOM 1660 C C . GLU B 1 90 ? -16.438 8.234 -0.675 1 83.81 90 GLU B C 1
ATOM 1662 O O . GLU B 1 90 ? -15.602 8.047 0.216 1 83.81 90 GLU B O 1
ATOM 1667 N N . GLU B 1 91 ? -17.516 7.621 -0.792 1 85.94 91 GLU B N 1
ATOM 1668 C CA . GLU B 1 91 ? -17.891 6.629 0.214 1 85.94 91 GLU B CA 1
ATOM 1669 C C . GLU B 1 91 ? -16.938 5.441 0.201 1 85.94 91 GLU B C 1
ATOM 1671 O O . GLU B 1 91 ? -16.578 4.922 1.258 1 85.94 91 GLU B O 1
ATOM 1676 N N . LEU B 1 92 ? -16.594 5.078 -0.954 1 88 92 LEU B N 1
ATOM 1677 C CA . LEU B 1 92 ? -15.656 3.961 -1.055 1 88 92 LEU B CA 1
ATOM 1678 C C . LEU B 1 92 ? -14.297 4.34 -0.482 1 88 92 LEU B C 1
ATOM 1680 O O . LEU B 1 92 ? -13.672 3.539 0.218 1 88 92 LEU B O 1
ATOM 1684 N N . ILE B 1 93 ? -13.938 5.488 -0.71 1 85.75 93 ILE B N 1
ATOM 1685 C CA . ILE B 1 93 ? -12.664 5.973 -0.184 1 85.75 93 ILE B CA 1
ATOM 1686 C C . ILE B 1 93 ? -12.695 5.957 1.342 1 85.75 93 ILE B C 1
ATOM 1688 O O . ILE B 1 93 ? -11.758 5.484 1.985 1 85.75 93 ILE B O 1
ATOM 1692 N N . SER B 1 94 ? -13.797 6.438 1.818 1 84.12 94 SER B N 1
ATOM 1693 C CA . SER B 1 94 ? -13.961 6.465 3.268 1 84.12 94 SER B CA 1
ATOM 1694 C C . SER B 1 94 ? -13.93 5.055 3.854 1 84.12 94 SER B C 1
ATOM 1696 O O . SER B 1 94 ? -13.32 4.828 4.902 1 84.12 94 SER B O 1
ATOM 1698 N N . THR B 1 95 ? -14.555 4.141 3.174 1 87.62 95 THR B N 1
ATOM 1699 C CA . THR B 1 95 ? -14.57 2.76 3.635 1 87.62 95 THR B CA 1
ATOM 1700 C C . THR B 1 95 ? -13.172 2.156 3.609 1 87.62 95 THR B C 1
ATOM 1702 O O . THR B 1 95 ? -12.75 1.519 4.574 1 87.62 95 THR B O 1
ATOM 1705 N N . VAL B 1 96 ? -12.477 2.348 2.613 1 85.25 96 VAL B N 1
ATOM 1706 C CA . VAL B 1 96 ? -11.125 1.812 2.475 1 85.25 96 VAL B CA 1
ATOM 1707 C C . VAL B 1 96 ? -10.219 2.422 3.539 1 85.25 96 VAL B C 1
ATOM 1709 O O . VAL B 1 96 ? -9.414 1.718 4.152 1 85.25 96 VAL B O 1
ATOM 1712 N N . LYS B 1 97 ? -10.43 3.672 3.785 1 82.38 97 LYS B N 1
ATOM 1713 C CA . LYS B 1 97 ? -9.672 4.348 4.836 1 82.38 97 LYS B CA 1
ATOM 1714 C C . LYS B 1 97 ? -9.875 3.662 6.184 1 82.38 97 LYS B C 1
ATOM 1716 O O . LYS B 1 97 ? -8.906 3.398 6.902 1 82.38 97 LYS B O 1
ATOM 1721 N N . GLU B 1 98 ? -11.07 3.402 6.504 1 85.19 98 GLU B N 1
ATOM 1722 C CA . GLU B 1 98 ? -11.375 2.758 7.777 1 85.19 98 GLU B CA 1
ATOM 1723 C C . GLU B 1 98 ? -10.727 1.382 7.871 1 85.19 98 GLU B C 1
ATOM 1725 O O . GLU B 1 98 ? -10.219 0.999 8.93 1 85.19 98 GLU B O 1
ATOM 1730 N N . LEU B 1 99 ? -10.742 0.757 6.766 1 86.31 99 LEU B N 1
ATOM 1731 C CA . LEU B 1 99 ? -10.125 -0.565 6.742 1 86.31 99 LEU B CA 1
ATOM 1732 C C . LEU B 1 99 ? -8.617 -0.466 6.949 1 86.31 99 LEU B C 1
ATOM 1734 O O . LEU B 1 99 ? -8.039 -1.243 7.711 1 86.31 99 LEU B O 1
ATOM 1738 N N . LEU B 1 100 ? -7.984 0.454 6.293 1 83.5 100 LEU B N 1
ATOM 1739 C CA . LEU B 1 100 ? -6.543 0.65 6.43 1 83.5 100 LEU B CA 1
ATOM 1740 C C . LEU B 1 100 ? -6.184 1.049 7.855 1 83.5 100 LEU B C 1
ATOM 1742 O O . LEU B 1 100 ? -5.207 0.542 8.414 1 83.5 100 LEU B O 1
ATOM 1746 N N . LEU B 1 101 ? -6.965 1.901 8.484 1 81.88 101 LEU B N 1
ATOM 1747 C CA . LEU B 1 101 ? -6.742 2.326 9.867 1 81.88 101 LEU B CA 1
ATOM 1748 C C . LEU B 1 101 ? -6.805 1.138 10.82 1 81.88 101 LEU B C 1
ATOM 1750 O O . LEU B 1 101 ? -5.941 0.988 11.688 1 81.88 101 LEU B O 1
ATOM 1754 N N . ARG B 1 102 ? -7.734 0.362 10.594 1 82.69 102 ARG B N 1
ATOM 1755 C CA . ARG B 1 102 ? -7.879 -0.82 11.438 1 82.69 102 ARG B CA 1
ATOM 1756 C C . ARG B 1 102 ? -6.715 -1.783 11.234 1 82.69 102 ARG B C 1
ATOM 1758 O O . ARG B 1 102 ? -6.188 -2.342 12.195 1 82.69 102 ARG B O 1
ATOM 1765 N N . SER B 1 103 ? -6.34 -1.99 10.016 1 78.88 103 SER B N 1
ATOM 1766 C CA . SER B 1 103 ? -5.227 -2.887 9.719 1 78.88 103 SER B CA 1
ATOM 1767 C C . SER B 1 103 ? -3.932 -2.383 10.344 1 78.88 103 SER B C 1
ATOM 1769 O O . SER B 1 103 ? -3.125 -3.174 10.836 1 78.88 103 SER B O 1
ATOM 1771 N N . LEU B 1 104 ? -3.684 -1.094 10.281 1 76.06 104 LEU B N 1
ATOM 1772 C CA . LEU B 1 104 ? -2.484 -0.507 10.867 1 76.06 104 LEU B CA 1
ATOM 1773 C C . LEU B 1 104 ? -2.484 -0.667 12.391 1 76.06 104 LEU B C 1
ATOM 1775 O O . LEU B 1 104 ? -1.437 -0.902 12.992 1 76.06 104 LEU B O 1
ATOM 1779 N N . ASP B 1 105 ? -3.627 -0.525 12.969 1 75.5 105 ASP B N 1
ATOM 1780 C CA . ASP B 1 105 ? -3.76 -0.735 14.414 1 75.5 105 ASP B CA 1
ATOM 1781 C C . ASP B 1 105 ? -3.422 -2.176 14.789 1 75.5 105 ASP B C 1
ATOM 1783 O O . ASP B 1 105 ? -2.762 -2.418 15.805 1 75.5 105 ASP B O 1
ATOM 1787 N N . LEU B 1 106 ? -3.883 -2.992 13.945 1 73.62 106 LEU B N 1
ATOM 178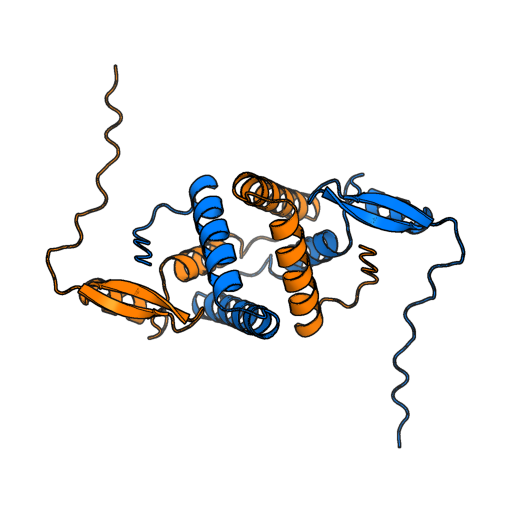8 C CA . LEU B 1 106 ? -3.654 -4.41 14.203 1 73.62 106 LEU B CA 1
ATOM 1789 C C . LEU B 1 106 ? -2.172 -4.75 14.086 1 73.62 106 LEU B C 1
ATOM 1791 O O . LEU B 1 106 ? -1.679 -5.641 14.781 1 73.62 106 LEU B O 1
ATOM 1795 N N . SER B 1 107 ? -1.482 -4.035 13.195 1 71.12 107 SER B N 1
ATOM 1796 C CA . SER B 1 107 ? -0.064 -4.312 12.992 1 71.12 107 SER B CA 1
ATOM 1797 C C . SER B 1 107 ? 0.792 -3.627 14.047 1 71.12 107 SER B C 1
ATOM 1799 O O . SER B 1 107 ? 2.006 -3.834 14.102 1 71.12 107 SER B O 1
ATOM 1801 N N . GLY B 1 108 ? 0.107 -3.002 15.062 1 63.16 108 GLY B N 1
ATOM 1802 C CA . GLY B 1 108 ? 0.833 -2.297 16.109 1 63.16 108 GLY B CA 1
ATOM 1803 C C . GLY B 1 108 ? 1.489 -1.02 15.617 1 63.16 108 GLY B C 1
ATOM 1804 O O . GLY B 1 108 ? 2.178 -0.338 16.375 1 63.16 108 GLY B O 1
ATOM 1805 N N . ARG B 1 109 ? 1.339 -0.775 14.445 1 58.78 109 ARG B N 1
ATOM 1806 C CA . ARG B 1 109 ? 1.987 0.418 13.906 1 58.78 109 ARG B CA 1
ATOM 1807 C C . ARG B 1 109 ? 1.188 1.673 14.242 1 58.78 109 ARG B C 1
ATOM 1809 O O . ARG B 1 109 ? 1.682 2.791 14.086 1 58.78 109 ARG B O 1
ATOM 1816 N N . SER B 1 110 ? -0.183 1.567 14.609 1 54.47 110 SER B N 1
ATOM 1817 C CA . SER B 1 110 ? -1.095 2.697 14.75 1 54.47 110 SER B CA 1
ATOM 1818 C C . SER B 1 110 ? -0.858 3.438 16.062 1 54.47 110 SER B C 1
ATOM 1820 O O . SER B 1 110 ? -1.742 4.145 16.547 1 54.47 110 SER B O 1
ATOM 1822 N N . GLN B 1 111 ? 0.181 3.324 16.703 1 43.06 111 GLN B N 1
ATOM 1823 C CA . GLN B 1 111 ? 0.036 4.035 17.969 1 43.06 111 GLN B CA 1
ATOM 1824 C C . GLN B 1 111 ? -0.54 5.43 17.75 1 43.06 111 GLN B C 1
ATOM 1826 O O . GLN B 1 111 ? -0.839 6.137 18.719 1 43.06 111 GLN B O 1
ATOM 1831 N N . SER B 1 112 ? -0.186 6.027 16.656 1 43.94 112 SER B N 1
ATOM 1832 C CA . SER B 1 112 ? -0.459 7.453 16.812 1 43.94 112 SER B CA 1
ATOM 1833 C C . SER B 1 112 ? -1.957 7.719 16.906 1 43.94 112 SER B C 1
ATOM 1835 O O . SER B 1 112 ? -2.771 6.887 16.516 1 43.94 112 SER B O 1
ATOM 1837 N N . TYR B 1 113 ? -2.307 8.977 17.516 1 42.44 113 TYR B N 1
ATOM 1838 C CA . TYR B 1 113 ? -3.406 9.867 17.875 1 42.44 113 TYR B CA 1
ATOM 1839 C C . TYR B 1 113 ? -4.371 10.031 16.703 1 42.44 113 TYR B C 1
ATOM 1841 O O . TYR B 1 113 ? -4.953 11.102 16.531 1 42.44 113 TYR B O 1
ATOM 1849 N N . PHE B 1 114 ? -4.43 9.109 15.836 1 47.94 114 PHE B N 1
ATOM 1850 C CA . PHE B 1 114 ? -5.242 9.43 14.672 1 47.94 114 PHE B CA 1
ATOM 1851 C C . PHE B 1 114 ? -6.715 9.547 15.055 1 47.94 114 PHE B C 1
ATOM 1853 O O . PHE B 1 114 ? -7.367 8.547 15.344 1 47.94 114 PHE B O 1
ATOM 1860 N N . ASN B 1 115 ? -7.129 10.336 15.953 1 41.41 115 ASN B N 1
ATOM 1861 C CA . ASN B 1 115 ? -8.555 10.609 16.094 1 41.41 115 ASN B CA 1
ATOM 1862 C C . ASN B 1 115 ? -9.18 11.023 14.766 1 41.41 115 ASN B C 1
ATOM 1864 O O . ASN B 1 115 ? -8.945 12.141 14.289 1 41.41 115 ASN B O 1
ATOM 1868 N N . PHE B 1 116 ? -9.164 10.211 13.75 1 43.31 116 PHE B N 1
ATOM 1869 C CA . PHE B 1 116 ? -9.875 10.516 12.516 1 43.31 116 PHE B CA 1
ATOM 1870 C C . PHE B 1 116 ? -11.344 10.844 12.797 1 43.31 116 PHE B C 1
ATOM 1872 O O . PHE B 1 116 ? -12.117 9.961 13.18 1 43.31 116 PHE B O 1
ATOM 1879 N N . ARG B 1 117 ? -11.68 11.867 13.547 1 35.56 117 ARG B N 1
ATOM 1880 C CA . ARG B 1 117 ? -13.109 12.148 13.594 1 35.56 117 ARG B CA 1
ATOM 1881 C C . ARG B 1 117 ? -13.711 12.141 12.188 1 35.56 117 ARG B C 1
ATOM 1883 O O . ARG B 1 117 ? -13.156 12.742 11.266 1 35.56 117 ARG B O 1
ATOM 1890 N N . ALA B 1 118 ? -14.766 11.195 11.789 1 32.06 118 ALA B N 1
ATOM 1891 C CA . ALA B 1 118 ? -15.758 11.273 10.719 1 32.06 118 ALA B CA 1
ATOM 1892 C C . ALA B 1 118 ? -16.234 12.711 10.523 1 32.06 118 ALA B C 1
ATOM 1894 O O . ALA B 1 118 ? -16.344 13.477 11.484 1 32.06 118 ALA B O 1
#

Sequence (236 aa):
MTDTTMKEAPAPQSGEVKSVKCECCKLTEECTEEYISRVRERYQGRWICGLCIEAVKDEIGRSGRRITTEEALNRHCSFYEEFRSCTPTEELISTVKELLLRSLDLSGRSQSYFNFRAMTDTTMKEAPAPQSGEVKSVKCECCKLTEECTEEYISRVRERYQGRWICGLCIEAVKDEIGRSGRRITTEEALNRHCSFYEEFRSCTPTEELISTVKELLLRSLDLSGRSQSYFNFRA

Radius of gyration: 20.48 Å; Cα contacts (8 Å, |Δi|>4): 280; chains: 2; bounding box: 36×51×78 Å

Foldseek 3Di:
DPCPPPPDPPDQDPADWDWDAFPPPRDIDTHHPVVQVVCCVVPVRGGHDPVVVVVVVVVVVVPDDDDDPVVVVVVVVVVVVVVVVPDDDPVVVVVVVVVVQVVCVVVVNPPDDPPVPD/DPCPPPPDDPDQPPADWDWDAFPPPRDIDTDHPVVQVVCCVVPVRGGHDPVVVVVVVVVVVVPDDDDDPVVVVVVVVVVVVVVVVPDDDPVVVVVVVVVVQVVCVVVVNNPDPPPVPD

Organism: Daucus carota subsp. sativus (NCBI:txid79200)

Secondary structure (DSSP, 8-state):
-------------S--EEEEE-TTT--EEEEEHHHHHHHHHHTTT----HHHHHHHHHHHHH-SS---HHHHHHHHHHHHHHHHHH---HHHHHHHHHHHHHHHHHTT---S------/-------------S--EEEEE-TTT--EEEEEHHHHHHHHHHTTT----HHHHHHHHHHHHT-SS---HHHHHHHHHHHHHHHHHH---HHHHHHHHHHHHHHHHHTT---S------

Nearest PDB structures (foldseek):
  4e1r-assembly1_A  TM=3.928E-01  e=3.560E+00  Mycobacterium tuberculosis
  1flc-assembly1_D  TM=1.751E-01  e=4.986E+00  Influenza C virus (C/Johannesburg/1/66)
  4k64-assembly3_F  TM=1.851E-01  e=9.782E+00  Influenza A virus (A/Indonesia/5/2005(H5N1))
  4k64-assembly3_F  TM=1.784E-01  e=5.293E+00  Influenza A virus (A/Indonesia/5/2005(H5N1))
  1flc-assembly1_D  TM=1.752E-01  e=5.662E+00  Influenza C virus (C/Johannesburg/1/66)

InterPro domains:
  IPR012876 Protein of unknown function DUF1677, plant [PF07911] (17-105)
  IPR012876 Protein of unknown function DUF1677, plant [PTHR33108] (7-105)